Protein AF-A0A955M026-F1 (afdb_monomer)

Mean predicted aligned error: 18.85 Å

Solvent-accessible surface area (backbone atoms only — not comparable to full-atom values): 14406 Å² total; per-residue (Å²): 119,70,70,66,58,50,53,54,52,52,52,54,50,50,52,52,50,54,55,51,55,53,52,50,53,56,50,52,54,33,47,55,56,17,52,52,29,33,53,54,14,50,54,28,42,77,72,66,38,54,72,59,13,51,50,29,20,24,51,15,31,71,56,29,74,80,41,64,67,37,48,52,57,29,48,74,72,70,35,79,79,30,86,48,80,50,71,102,44,76,70,41,30,51,52,44,49,52,50,53,53,50,52,53,48,56,51,49,57,51,51,53,51,51,50,52,54,50,51,54,51,50,53,50,51,51,52,53,50,54,52,50,53,54,50,48,55,53,48,51,54,52,51,52,56,50,50,57,49,49,54,52,49,52,53,51,50,49,53,52,51,50,53,49,51,52,50,50,51,51,52,52,50,50,52,56,52,49,56,53,52,54,50,52,50,50,54,51,51,53,51,50,50,52,50,50,54,52,50,50,51,52,50,50,54,50,50,54,50,50,54,52,50,52,55,50,52,50,52,53,52,53,52,51,50,54,54,51,53,50,52,51,49,54,50,52,54,49,52,54,50,49,51,53,50,53,54,52,52,52,53,52,50,55,52,50,52,50,53,51,54,53,50,54,52,53,53,57,58,61,65,72,76,116

Radius of gyration: 91.6 Å; Cα contacts (8 Å, |Δi|>4): 88; chains: 1; bounding box: 168×51×265 Å

pLDDT: mean 78.26, std 10.99, range [49.75, 96.69]

Sequence (274 aa):
MAKRNYLYFIFLLLTVLVFSTMRTAQAEMKTSGADFLVEVGIDHYNKGEVEQAIHEFSKALMLNPDHPVALEYLDRFGIRGGIYHGSATQNSQMADLARYVQKYRNQLDYLEYQNMEMEQRMNGLKTDNDTLVKQRQANDLVMERMQNKLDYFEAKLNRERSRRADMIAQVQDMYKGGGSLLRKQHDLEEERHRRLVELDFKRKRLLDRSLQQEKELFKIATTNNVLREENFKLKNDRDIMLNKVEDYLYVQRNELDKLRDEALSKEMELAKAK

Structure (mmCIF, N/CA/C/O backbone):
data_AF-A0A955M026-F1
#
_entry.id   AF-A0A955M026-F1
#
loop_
_atom_site.group_PDB
_atom_site.id
_atom_site.type_symbol
_atom_site.label_atom_id
_atom_site.label_alt_id
_atom_site.label_comp_id
_atom_site.label_asym_id
_atom_site.label_entity_id
_atom_site.label_seq_id
_atom_site.pdbx_PDB_ins_code
_atom_site.Cartn_x
_atom_site.Cartn_y
_atom_site.Cartn_z
_atom_site.occupancy
_atom_site.B_iso_or_equiv
_atom_site.auth_seq_id
_atom_site.auth_comp_id
_atom_site.auth_asym_id
_atom_site.auth_atom_id
_atom_site.pdbx_PDB_model_num
ATOM 1 N N . MET A 1 1 ? 62.684 -9.925 -103.784 1.00 57.00 1 MET A N 1
ATOM 2 C CA . MET A 1 1 ? 62.820 -8.988 -102.641 1.00 57.00 1 MET A CA 1
ATOM 3 C C . MET A 1 1 ? 61.490 -8.429 -102.116 1.00 57.00 1 MET A C 1
ATOM 5 O O . MET A 1 1 ? 61.436 -8.100 -100.941 1.00 57.00 1 MET A O 1
ATOM 9 N N . ALA A 1 2 ? 60.401 -8.393 -102.898 1.00 59.00 2 ALA A N 1
ATOM 10 C CA . ALA A 1 2 ? 59.115 -7.819 -102.463 1.00 59.00 2 ALA A CA 1
ATOM 11 C C . ALA A 1 2 ? 58.454 -8.504 -101.240 1.00 59.00 2 ALA A C 1
ATOM 13 O O . ALA A 1 2 ? 57.881 -7.825 -100.394 1.00 59.00 2 ALA A O 1
ATOM 14 N N . LYS A 1 3 ? 58.584 -9.832 -101.086 1.00 59.47 3 LYS A N 1
ATOM 15 C CA . LYS A 1 3 ? 57.935 -10.582 -99.988 1.00 59.47 3 LYS A CA 1
ATOM 16 C C . LYS A 1 3 ? 58.461 -10.240 -98.585 1.00 59.47 3 LYS A C 1
ATOM 18 O O . LYS A 1 3 ? 57.699 -10.302 -97.629 1.00 59.47 3 LYS A O 1
ATOM 23 N N . ARG A 1 4 ? 59.739 -9.854 -98.449 1.00 64.69 4 ARG A N 1
ATOM 24 C CA . ARG A 1 4 ? 60.341 -9.532 -97.139 1.00 64.69 4 ARG A CA 1
ATOM 25 C C . ARG A 1 4 ? 59.896 -8.158 -96.631 1.00 64.69 4 ARG A C 1
ATOM 27 O O . ARG A 1 4 ? 59.644 -8.008 -95.445 1.00 64.69 4 ARG A O 1
ATOM 34 N N . ASN A 1 5 ? 59.707 -7.199 -97.535 1.00 67.56 5 ASN A N 1
ATOM 35 C CA . ASN A 1 5 ? 59.190 -5.871 -97.193 1.00 67.56 5 ASN A CA 1
ATOM 36 C C . ASN A 1 5 ? 57.691 -5.917 -96.852 1.00 67.56 5 ASN A C 1
ATOM 38 O O . ASN A 1 5 ? 57.239 -5.164 -95.997 1.00 67.56 5 ASN A O 1
ATOM 42 N N . TYR A 1 6 ? 56.941 -6.851 -97.449 1.00 76.69 6 TYR A N 1
ATOM 43 C CA . TYR A 1 6 ? 55.529 -7.074 -97.128 1.00 76.69 6 TYR A CA 1
ATOM 44 C C . TYR A 1 6 ? 55.329 -7.600 -95.695 1.00 76.69 6 TYR A C 1
ATOM 46 O O . TYR A 1 6 ? 54.396 -7.189 -95.013 1.00 76.69 6 TYR A O 1
ATOM 54 N N . LEU A 1 7 ? 56.247 -8.441 -95.199 1.00 77.19 7 LEU A N 1
ATOM 55 C CA . LEU A 1 7 ? 56.179 -8.989 -93.840 1.00 77.19 7 LEU A CA 1
ATOM 56 C C . LEU A 1 7 ? 56.350 -7.905 -92.759 1.00 77.19 7 LEU A C 1
ATOM 58 O O . LEU A 1 7 ? 55.598 -7.880 -91.789 1.00 77.19 7 LEU A O 1
ATOM 62 N N . TYR A 1 8 ? 57.293 -6.973 -92.948 1.00 80.50 8 TYR A N 1
ATOM 63 C CA . TYR A 1 8 ? 57.473 -5.835 -92.036 1.00 80.50 8 TYR A CA 1
ATOM 64 C C . TYR A 1 8 ? 56.290 -4.864 -92.079 1.00 80.50 8 TYR A C 1
ATOM 66 O O . TYR A 1 8 ? 55.909 -4.318 -91.047 1.00 80.50 8 TYR A O 1
ATOM 74 N N . PHE A 1 9 ? 55.677 -4.687 -93.252 1.00 82.06 9 PHE A N 1
ATOM 75 C CA . PHE A 1 9 ? 54.497 -3.839 -93.406 1.00 82.06 9 PHE A CA 1
ATOM 76 C C . PHE A 1 9 ? 53.270 -4.429 -92.693 1.00 82.06 9 PHE A C 1
ATOM 78 O O . PHE A 1 9 ? 52.554 -3.703 -92.008 1.00 82.06 9 PHE A O 1
ATOM 85 N N . ILE A 1 10 ? 53.069 -5.751 -92.774 1.00 82.31 10 ILE A N 1
ATOM 86 C CA . ILE A 1 10 ? 52.019 -6.458 -92.022 1.00 82.31 10 ILE A CA 1
ATOM 87 C C . ILE A 1 10 ? 52.262 -6.358 -90.512 1.00 82.31 10 ILE A C 1
ATOM 89 O O . ILE A 1 10 ? 51.326 -6.105 -89.759 1.00 82.31 10 ILE A O 1
ATOM 93 N N . PHE A 1 11 ? 53.507 -6.532 -90.059 1.00 84.00 11 PHE A N 1
ATOM 94 C CA . PHE A 1 11 ? 53.835 -6.443 -88.636 1.00 84.00 11 PHE A CA 1
ATOM 95 C C . PHE A 1 11 ? 53.592 -5.032 -88.079 1.00 84.00 11 PHE A C 1
ATOM 97 O O . PHE A 1 11 ? 53.013 -4.889 -87.007 1.00 84.00 11 PHE A O 1
ATOM 104 N N . LEU A 1 12 ? 53.961 -3.992 -88.831 1.00 83.44 12 LEU A N 1
ATOM 105 C CA . LEU A 1 12 ? 53.704 -2.599 -88.460 1.00 83.44 12 LEU A CA 1
ATOM 106 C C . LEU A 1 12 ? 52.202 -2.259 -88.476 1.00 83.44 12 LEU A C 1
ATOM 108 O O . LEU A 1 12 ? 51.727 -1.538 -87.604 1.00 83.44 12 LEU A O 1
ATOM 112 N N . LEU A 1 13 ? 51.432 -2.822 -89.412 1.00 82.56 13 LEU A N 1
ATOM 113 C CA . LEU A 1 13 ? 49.970 -2.710 -89.406 1.00 82.56 13 LEU A CA 1
ATOM 114 C C . LEU A 1 13 ? 49.344 -3.392 -88.183 1.00 82.56 13 LEU A C 1
ATOM 116 O O . LEU A 1 13 ? 48.445 -2.824 -87.571 1.00 82.56 13 LEU A O 1
ATOM 120 N N . LEU A 1 14 ? 49.836 -4.571 -87.795 1.00 82.81 14 LEU A N 1
ATOM 121 C CA . LEU A 1 14 ? 49.355 -5.294 -86.615 1.00 82.81 14 LEU A CA 1
ATOM 122 C C . LEU A 1 14 ? 49.667 -4.556 -85.312 1.00 82.81 14 LEU A C 1
ATOM 124 O O . LEU A 1 14 ? 48.803 -4.482 -84.444 1.00 82.81 14 LEU A O 1
ATOM 128 N N . THR A 1 15 ? 50.857 -3.970 -85.162 1.00 83.44 15 THR A N 1
ATOM 129 C CA . THR A 1 15 ? 51.192 -3.218 -83.942 1.00 83.44 15 THR A CA 1
ATOM 130 C C . THR A 1 15 ? 50.384 -1.931 -83.823 1.00 83.44 15 THR A C 1
ATOM 132 O O . THR A 1 15 ? 49.940 -1.604 -82.724 1.00 83.44 15 THR A O 1
ATOM 135 N N . VAL A 1 16 ? 50.121 -1.238 -84.937 1.00 82.88 16 VAL A N 1
ATOM 136 C CA . VAL A 1 16 ? 49.232 -0.064 -84.970 1.00 82.88 16 VAL A CA 1
ATOM 137 C C . VAL A 1 16 ? 47.787 -0.455 -84.651 1.00 82.88 16 VAL A C 1
ATOM 139 O O . VAL A 1 16 ? 47.128 0.256 -83.894 1.00 82.88 16 VAL A O 1
ATOM 142 N N . LEU A 1 17 ? 47.312 -1.595 -85.165 1.00 79.44 17 LEU A N 1
ATOM 143 C CA . LEU A 1 17 ? 45.973 -2.115 -84.879 1.00 79.44 17 LEU A CA 1
ATOM 144 C C . LEU A 1 17 ? 45.815 -2.495 -83.398 1.00 79.44 17 LEU A C 1
ATOM 146 O O . LEU A 1 17 ? 44.823 -2.148 -82.771 1.00 79.44 17 LEU A O 1
ATOM 150 N N . VAL A 1 18 ? 46.816 -3.151 -82.807 1.00 78.00 18 VAL A N 1
ATOM 151 C CA . VAL A 1 18 ? 46.792 -3.505 -81.379 1.00 78.00 18 VAL A CA 1
ATOM 152 C C . VAL A 1 18 ? 46.831 -2.244 -80.506 1.00 78.00 18 VAL A C 1
ATOM 154 O O . VAL A 1 18 ? 46.053 -2.130 -79.558 1.00 78.00 18 VAL A O 1
ATOM 157 N N . PHE A 1 19 ? 47.662 -1.252 -80.851 1.00 70.62 19 PHE A N 1
ATOM 158 C CA . PHE A 1 19 ? 47.714 0.026 -80.129 1.00 70.62 19 PHE A CA 1
ATOM 159 C C . PHE A 1 19 ? 46.417 0.836 -80.244 1.00 70.62 19 PHE A C 1
ATOM 161 O O . PHE A 1 19 ? 46.045 1.514 -79.284 1.00 70.62 19 PHE A O 1
ATOM 168 N N . SER A 1 20 ? 45.719 0.781 -81.383 1.00 67.25 20 SER A N 1
ATOM 169 C CA . SER A 1 20 ? 44.433 1.466 -81.540 1.00 67.25 20 SER A CA 1
ATOM 170 C C . SER A 1 20 ? 43.335 0.784 -80.726 1.00 67.25 20 SER A C 1
ATOM 172 O O . SER A 1 20 ? 42.633 1.476 -79.992 1.00 67.25 20 SER A O 1
ATOM 174 N N . THR A 1 21 ? 43.259 -0.552 -80.741 1.00 68.75 21 THR A N 1
ATOM 175 C CA . THR A 1 21 ? 42.284 -1.303 -79.929 1.00 68.75 21 THR A CA 1
ATOM 176 C C . THR A 1 21 ? 42.527 -1.169 -78.424 1.00 68.75 21 THR A C 1
ATOM 178 O O . THR A 1 21 ? 41.593 -1.178 -77.628 1.00 68.75 21 THR A O 1
ATOM 181 N N . MET A 1 22 ? 43.784 -1.000 -78.008 1.00 63.25 22 MET A N 1
ATOM 182 C CA . MET A 1 22 ? 44.126 -0.819 -76.597 1.00 63.25 22 MET A CA 1
ATOM 183 C C . MET A 1 22 ? 43.774 0.594 -76.102 1.00 63.25 22 MET A C 1
ATOM 185 O O . MET A 1 22 ? 43.346 0.761 -74.961 1.00 63.25 22 MET A O 1
ATOM 189 N N . ARG A 1 23 ? 43.878 1.609 -76.975 1.00 62.47 23 ARG A N 1
ATOM 190 C CA . ARG A 1 23 ? 43.408 2.974 -76.685 1.00 62.47 23 ARG A CA 1
ATOM 191 C C . ARG A 1 23 ? 41.887 3.053 -76.564 1.00 62.47 23 ARG A C 1
ATOM 193 O O . ARG A 1 23 ? 41.407 3.757 -75.680 1.00 62.47 23 ARG A O 1
ATOM 200 N N . THR A 1 24 ? 41.138 2.341 -77.408 1.00 61.88 24 THR A N 1
ATOM 201 C CA . THR A 1 24 ? 39.667 2.327 -77.334 1.00 61.88 24 THR A CA 1
ATOM 202 C C . THR A 1 24 ? 39.175 1.614 -76.078 1.00 61.88 24 THR A C 1
ATOM 204 O O . THR A 1 24 ? 38.341 2.166 -75.371 1.00 61.88 24 THR A O 1
ATOM 207 N N . ALA A 1 25 ? 39.769 0.474 -75.713 1.00 61.34 25 ALA A N 1
ATOM 208 C CA . ALA A 1 25 ? 39.412 -0.243 -74.485 1.00 61.34 25 ALA A CA 1
ATOM 209 C C . ALA A 1 25 ? 39.655 0.592 -73.210 1.00 61.34 25 ALA A C 1
ATOM 211 O O . ALA A 1 25 ? 38.867 0.557 -72.266 1.00 61.34 25 ALA A O 1
ATOM 212 N N . GLN A 1 26 ? 40.733 1.385 -73.177 1.00 57.47 26 GLN A N 1
ATOM 213 C CA . GLN A 1 26 ? 41.026 2.262 -72.042 1.00 57.47 26 GLN A CA 1
ATOM 214 C C . GLN A 1 26 ? 40.071 3.465 -71.954 1.00 57.47 26 GLN A C 1
ATOM 216 O O . GLN A 1 26 ? 39.776 3.929 -70.851 1.00 57.47 26 GLN A O 1
ATOM 221 N N . ALA A 1 27 ? 39.587 3.966 -73.095 1.00 60.19 27 ALA A N 1
ATOM 222 C CA . ALA A 1 27 ? 38.553 4.995 -73.137 1.00 60.19 27 ALA A CA 1
ATOM 223 C C . ALA A 1 27 ? 37.202 4.439 -72.655 1.00 60.19 27 ALA A C 1
ATOM 225 O O . ALA A 1 27 ? 36.598 5.025 -71.763 1.00 60.19 27 ALA A O 1
ATOM 226 N N . GLU A 1 28 ? 36.793 3.265 -73.145 1.00 60.75 28 GLU A N 1
ATOM 227 C CA . GLU A 1 28 ? 35.543 2.598 -72.750 1.00 60.75 28 GLU A CA 1
ATOM 228 C C . GLU A 1 28 ? 35.493 2.267 -71.249 1.00 60.75 28 GLU A C 1
ATOM 230 O O . GLU A 1 28 ? 34.472 2.489 -70.598 1.00 60.75 28 GLU A O 1
ATOM 235 N N . MET A 1 29 ? 36.605 1.815 -70.656 1.00 57.84 29 MET A N 1
ATOM 236 C CA . MET A 1 29 ? 36.671 1.528 -69.217 1.00 57.84 29 MET A CA 1
ATOM 237 C C . MET A 1 29 ? 36.528 2.792 -68.350 1.00 57.84 29 MET A C 1
ATOM 239 O O . MET A 1 29 ? 35.881 2.751 -67.303 1.00 57.84 29 MET A O 1
ATOM 243 N N . LYS A 1 30 ? 37.110 3.926 -68.773 1.00 60.28 30 LYS A N 1
ATOM 244 C CA . LYS A 1 30 ? 36.938 5.215 -68.077 1.00 60.28 30 LYS A CA 1
ATOM 245 C C . LYS A 1 30 ? 35.501 5.727 -68.170 1.00 60.28 30 LYS A C 1
ATOM 247 O O . LYS A 1 30 ? 34.996 6.253 -67.182 1.00 60.28 30 LYS A O 1
ATOM 252 N N . THR A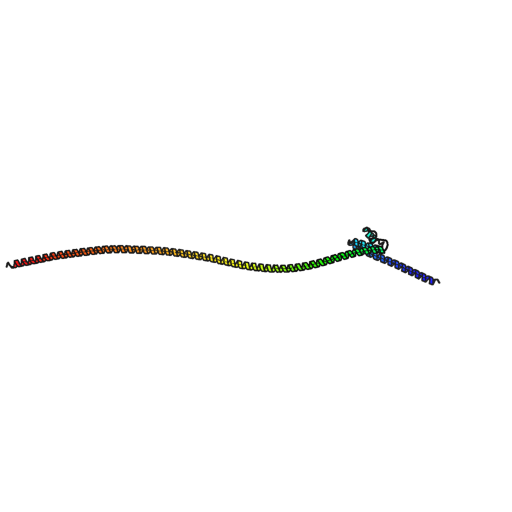 1 31 ? 34.851 5.544 -69.318 1.00 64.56 31 THR A N 1
ATOM 253 C CA . THR A 1 31 ? 33.445 5.914 -69.524 1.00 64.56 31 THR A CA 1
ATOM 254 C C . THR A 1 31 ? 32.520 5.078 -68.637 1.00 64.56 31 THR A C 1
ATOM 256 O O . THR A 1 31 ? 31.749 5.652 -67.878 1.00 64.56 31 THR A O 1
ATOM 259 N N . SER A 1 32 ? 32.703 3.753 -68.594 1.00 78.50 32 SER A N 1
ATOM 260 C CA . SER A 1 32 ? 31.874 2.856 -67.772 1.00 78.50 32 SER A CA 1
ATOM 261 C C . SER A 1 32 ? 31.978 3.127 -66.262 1.00 78.50 32 SER A C 1
ATOM 263 O O . SER A 1 32 ? 30.982 3.030 -65.546 1.00 78.50 32 SER A O 1
ATOM 265 N N . GLY A 1 33 ? 33.162 3.497 -65.762 1.00 83.62 33 GLY A N 1
ATOM 266 C CA . GLY A 1 33 ? 33.325 3.882 -64.357 1.00 83.62 33 GLY A CA 1
ATOM 267 C C . GLY A 1 33 ? 32.661 5.221 -64.013 1.00 83.62 33 GLY A C 1
ATOM 268 O O . GLY A 1 33 ? 32.155 5.387 -62.905 1.00 83.62 33 GLY A O 1
ATOM 269 N N . ALA A 1 34 ? 32.650 6.169 -64.954 1.00 87.31 34 ALA A N 1
ATOM 270 C CA . ALA A 1 34 ? 31.976 7.451 -64.777 1.00 87.31 34 ALA A CA 1
ATOM 271 C C . ALA A 1 34 ? 30.446 7.292 -64.788 1.00 87.31 34 ALA A C 1
ATOM 273 O O . ALA A 1 34 ? 29.789 7.861 -63.918 1.00 87.31 34 ALA A O 1
ATOM 274 N N . ASP A 1 35 ? 29.907 6.465 -65.691 1.00 91.19 35 ASP A N 1
ATOM 275 C CA . ASP A 1 35 ? 28.472 6.157 -65.768 1.00 91.19 35 ASP A CA 1
ATOM 276 C C . ASP A 1 35 ? 27.960 5.568 -64.440 1.00 91.19 35 ASP A C 1
ATOM 278 O O . ASP A 1 35 ? 26.961 6.030 -63.890 1.00 91.19 35 ASP A O 1
ATOM 282 N N . PHE A 1 36 ? 28.700 4.617 -63.858 1.00 92.38 36 PHE A N 1
ATOM 283 C CA . PHE A 1 36 ? 28.360 4.030 -62.558 1.00 92.38 36 PHE A CA 1
ATOM 284 C C . PHE A 1 36 ? 28.304 5.076 -61.431 1.00 92.38 36 PHE A C 1
ATOM 286 O O . PHE A 1 36 ? 27.371 5.088 -60.631 1.00 92.38 36 PHE A O 1
ATOM 293 N N . LEU A 1 37 ? 29.281 5.986 -61.360 1.00 93.19 37 LEU A N 1
ATOM 294 C CA . LEU A 1 37 ? 29.291 7.049 -60.347 1.00 93.19 37 LEU A CA 1
ATOM 295 C C . LEU A 1 37 ? 28.125 8.029 -60.525 1.00 93.19 37 LEU A C 1
ATOM 297 O O . LEU A 1 37 ? 27.584 8.529 -59.540 1.00 93.19 37 LEU A O 1
ATOM 301 N N . VAL A 1 38 ? 27.705 8.278 -61.767 1.00 94.69 38 VAL A N 1
ATOM 302 C CA . VAL A 1 38 ? 26.503 9.067 -62.055 1.00 94.69 38 VAL A CA 1
ATOM 303 C C . VAL A 1 38 ? 25.248 8.363 -61.556 1.00 94.69 38 VAL A C 1
ATOM 305 O O . VAL A 1 38 ? 24.411 9.013 -60.933 1.00 94.69 38 VAL A O 1
ATOM 308 N N . GLU A 1 39 ? 25.114 7.055 -61.771 1.00 95.44 39 GLU A N 1
ATOM 309 C CA . GLU A 1 39 ? 23.971 6.289 -61.258 1.00 95.44 39 GLU A CA 1
ATOM 310 C C . GLU A 1 39 ? 23.877 6.362 -59.727 1.00 95.44 39 GLU A C 1
ATOM 312 O O . GLU A 1 39 ? 22.803 6.630 -59.185 1.00 95.44 39 GLU A O 1
ATOM 317 N N . VAL A 1 40 ? 25.006 6.216 -59.027 1.00 94.50 40 VAL A N 1
ATOM 318 C CA . VAL A 1 40 ? 25.063 6.358 -57.562 1.00 94.50 40 VAL A CA 1
ATOM 319 C C . VAL A 1 40 ? 24.719 7.790 -57.127 1.00 94.50 40 VAL A C 1
ATOM 321 O O . VAL A 1 40 ? 23.961 7.986 -56.176 1.00 94.50 40 VAL A O 1
ATOM 324 N N . GLY A 1 41 ? 25.216 8.806 -57.838 1.00 95.88 41 GLY A N 1
ATOM 325 C CA . GLY A 1 41 ? 24.870 10.205 -57.575 1.00 95.88 41 GLY A CA 1
ATOM 326 C C . GLY A 1 41 ? 23.374 10.494 -57.740 1.00 95.88 41 GLY A C 1
ATOM 327 O O . GLY A 1 41 ? 22.789 11.207 -56.922 1.00 95.88 41 GLY A O 1
ATOM 328 N N . ILE A 1 42 ? 22.731 9.900 -58.751 1.00 96.69 42 ILE A N 1
ATOM 329 C CA . ILE A 1 42 ? 21.280 9.996 -58.970 1.00 96.69 42 ILE A CA 1
ATOM 330 C C . ILE A 1 42 ? 20.511 9.335 -57.820 1.00 96.69 42 ILE A C 1
ATOM 332 O O . ILE A 1 42 ? 19.529 9.901 -57.343 1.00 96.69 42 ILE A O 1
ATOM 336 N N . ASP A 1 43 ? 20.950 8.169 -57.344 1.00 96.56 43 ASP A N 1
ATOM 337 C CA . ASP A 1 43 ? 20.321 7.488 -56.206 1.00 96.56 43 ASP A CA 1
ATOM 338 C C . ASP A 1 43 ? 20.379 8.337 -54.923 1.00 96.56 43 ASP A C 1
ATOM 340 O O . ASP A 1 43 ? 19.348 8.560 -54.282 1.00 96.56 43 ASP A O 1
ATOM 344 N N . HIS A 1 44 ? 21.545 8.906 -54.595 1.00 94.12 44 HIS A N 1
ATOM 345 C CA . HIS A 1 44 ? 21.680 9.849 -53.479 1.00 94.12 44 HIS A CA 1
ATOM 346 C C . HIS A 1 44 ? 20.789 11.088 -53.654 1.00 94.12 44 HIS A C 1
ATOM 348 O O . HIS A 1 44 ? 20.100 11.496 -52.717 1.00 94.12 44 HIS A O 1
ATOM 354 N N . TYR A 1 45 ? 20.729 11.660 -54.861 1.00 94.81 45 TYR A N 1
ATOM 355 C CA . TYR A 1 45 ? 19.861 12.805 -55.148 1.00 94.81 45 TYR A CA 1
ATOM 356 C C . TYR A 1 45 ? 18.382 12.477 -54.910 1.00 94.81 45 TYR A C 1
ATOM 358 O O . TYR A 1 45 ? 17.676 13.245 -54.254 1.00 94.81 45 TYR A O 1
ATOM 366 N N . ASN A 1 46 ? 17.927 11.312 -55.373 1.00 95.00 46 ASN A N 1
ATOM 367 C CA . ASN A 1 46 ? 16.548 10.855 -55.195 1.00 95.00 46 ASN A CA 1
ATOM 368 C C . ASN A 1 46 ? 16.188 10.623 -53.718 1.00 95.00 46 ASN A C 1
ATOM 370 O O . ASN A 1 46 ? 15.027 10.770 -53.338 1.00 95.00 46 ASN A O 1
ATOM 374 N N . LYS A 1 47 ? 17.177 10.302 -52.877 1.00 93.38 47 LYS A N 1
ATOM 375 C CA . LYS A 1 47 ? 17.034 10.182 -51.416 1.00 93.38 47 LYS A CA 1
ATOM 376 C C . LYS A 1 47 ? 17.096 11.527 -50.681 1.00 93.38 47 LYS A C 1
ATOM 378 O O . LYS A 1 47 ? 16.891 11.567 -49.471 1.00 93.38 47 LYS A O 1
ATOM 383 N N . GLY A 1 48 ? 17.347 12.630 -51.392 1.00 91.00 48 GLY A N 1
ATOM 384 C CA . GLY A 1 48 ? 17.524 13.965 -50.814 1.00 91.00 48 GLY A CA 1
ATOM 385 C C . GLY A 1 48 ? 18.923 14.215 -50.234 1.00 91.00 48 GLY A C 1
ATOM 386 O O . GLY A 1 48 ? 19.155 15.246 -49.605 1.00 91.00 48 GLY A O 1
ATOM 387 N N . GLU A 1 49 ? 19.870 13.306 -50.463 1.00 93.50 49 GLU A N 1
ATOM 388 C CA . GLU A 1 49 ? 21.253 13.356 -49.979 1.00 93.50 49 GLU A CA 1
ATOM 389 C C . GLU A 1 49 ? 22.118 14.187 -50.944 1.00 93.50 49 GLU A C 1
ATOM 391 O O . GLU A 1 49 ? 22.991 13.691 -51.657 1.00 93.50 49 GLU A O 1
ATOM 396 N N . VAL A 1 50 ? 21.813 15.487 -51.021 1.00 90.19 50 VAL A N 1
ATOM 397 C CA . VAL A 1 50 ? 22.350 16.396 -52.049 1.00 90.19 50 VAL A CA 1
ATOM 398 C C . VAL A 1 50 ? 23.879 16.530 -51.992 1.00 90.19 50 VAL A C 1
ATOM 400 O O . VAL A 1 50 ? 24.521 16.579 -53.038 1.00 90.19 50 VAL A O 1
ATOM 403 N N . GLU A 1 51 ? 24.489 16.556 -50.802 1.00 88.56 51 GLU A N 1
ATOM 404 C CA . GLU A 1 51 ? 25.953 16.676 -50.654 1.00 88.56 51 GLU A CA 1
ATOM 405 C C . GLU A 1 51 ? 26.677 15.432 -51.200 1.00 88.56 51 GLU A C 1
ATOM 407 O O . GLU A 1 51 ? 27.681 15.547 -51.905 1.00 88.56 51 GLU A O 1
ATOM 412 N N . GLN A 1 52 ? 26.123 14.246 -50.942 1.00 87.94 52 GLN A N 1
ATOM 413 C CA . GLN A 1 52 ? 26.618 12.963 -51.436 1.00 87.94 52 GLN A CA 1
ATOM 414 C C . GLN A 1 52 ? 26.445 12.857 -52.954 1.00 87.94 52 GLN A C 1
ATOM 416 O O . GLN A 1 52 ? 27.377 12.464 -53.653 1.00 87.94 52 GLN A O 1
ATOM 421 N N . ALA A 1 53 ? 25.298 13.292 -53.482 1.00 93.06 53 ALA A N 1
ATOM 422 C CA . ALA A 1 53 ? 25.053 13.332 -54.922 1.00 93.06 53 ALA A CA 1
ATOM 423 C C . ALA A 1 53 ? 26.092 14.201 -55.653 1.00 93.06 53 ALA A C 1
ATOM 425 O O . ALA A 1 53 ? 26.717 13.755 -56.616 1.00 93.06 53 ALA A O 1
ATOM 426 N N . ILE A 1 54 ? 26.343 15.417 -55.153 1.00 93.06 54 ILE A N 1
ATOM 427 C CA . ILE A 1 54 ? 27.366 16.332 -55.686 1.00 93.06 54 ILE A CA 1
ATOM 428 C C . ILE A 1 54 ? 28.754 15.678 -55.680 1.00 93.06 54 ILE A C 1
ATOM 430 O O . ILE A 1 54 ? 29.523 15.842 -56.631 1.00 93.06 54 ILE A O 1
ATOM 434 N N . HIS A 1 55 ? 29.083 14.943 -54.621 1.00 89.31 55 HIS A N 1
ATOM 435 C CA . HIS A 1 55 ? 30.363 14.263 -54.474 1.00 89.31 55 HIS A CA 1
ATOM 436 C C . HIS A 1 55 ? 30.549 13.166 -55.536 1.00 89.31 55 HIS A C 1
ATOM 438 O O . HIS A 1 55 ? 31.574 13.147 -56.222 1.00 89.31 55 HIS A O 1
ATOM 444 N N . GLU A 1 56 ? 29.548 12.308 -55.743 1.00 92.50 56 GLU A N 1
ATOM 445 C CA . GLU A 1 56 ? 29.623 11.236 -56.746 1.00 92.50 56 GLU A CA 1
ATOM 446 C C . GLU A 1 56 ? 29.629 11.775 -58.184 1.00 92.50 56 GLU A C 1
ATOM 448 O O . GLU A 1 56 ? 30.460 11.347 -58.990 1.00 92.50 56 GLU A O 1
ATOM 453 N N . PHE A 1 57 ? 28.830 12.804 -58.494 1.00 92.69 57 PHE A N 1
ATOM 454 C CA . PHE A 1 57 ? 28.916 13.480 -59.795 1.00 92.69 57 PHE A CA 1
ATOM 455 C C . PHE A 1 57 ? 30.287 14.130 -60.019 1.00 92.69 57 PHE A C 1
ATOM 457 O O . PHE A 1 57 ? 30.842 14.052 -61.114 1.00 92.69 57 PHE A O 1
ATOM 464 N N . SER A 1 58 ? 30.882 14.721 -58.979 1.00 90.44 58 SER A N 1
ATOM 465 C CA . SER A 1 58 ? 32.214 15.330 -59.079 1.00 90.44 58 SER A CA 1
ATOM 466 C C . SER A 1 58 ? 33.308 14.286 -59.324 1.00 90.44 58 SER A C 1
ATOM 468 O O . SER A 1 58 ? 34.243 14.552 -60.077 1.00 90.44 58 SER A O 1
ATOM 470 N N . LYS A 1 59 ? 33.195 13.080 -58.748 1.00 87.38 59 LYS A N 1
ATOM 471 C CA . LYS A 1 59 ? 34.101 11.960 -59.062 1.00 87.38 59 LYS A CA 1
ATOM 472 C C . LYS A 1 59 ? 33.900 11.440 -60.485 1.00 87.38 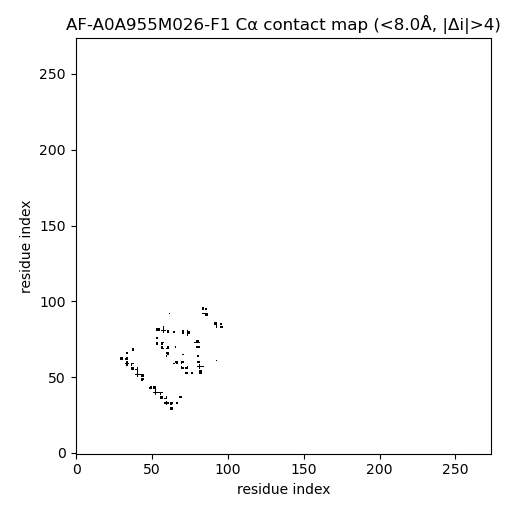59 LYS A C 1
ATOM 474 O O . LYS A 1 59 ? 34.885 11.094 -61.134 1.00 87.38 59 LYS A O 1
ATOM 479 N N . ALA A 1 60 ? 32.663 11.404 -60.985 1.00 89.62 60 ALA A N 1
ATOM 480 C CA . ALA A 1 60 ? 32.391 11.009 -62.367 1.00 89.62 60 ALA A CA 1
ATOM 481 C C . ALA A 1 60 ? 33.140 11.917 -63.358 1.00 89.62 60 ALA A C 1
ATOM 483 O O . ALA A 1 60 ? 33.777 11.416 -64.286 1.00 89.62 60 ALA A O 1
ATOM 484 N N . LEU A 1 61 ? 33.183 13.230 -63.087 1.00 87.75 61 LEU A N 1
ATOM 485 C CA . LEU A 1 61 ? 33.967 14.196 -63.868 1.00 87.75 61 LEU A CA 1
ATOM 486 C C . LEU A 1 61 ? 35.488 14.030 -63.734 1.00 87.75 61 LEU A C 1
ATOM 488 O O . LEU A 1 61 ? 36.230 14.416 -64.633 1.00 87.75 61 LEU A O 1
ATOM 492 N N . MET A 1 62 ? 35.986 13.415 -62.657 1.00 83.19 62 MET A N 1
ATOM 493 C CA . MET A 1 62 ? 37.409 13.056 -62.562 1.00 83.19 62 MET A CA 1
ATOM 494 C C . MET A 1 62 ? 37.780 11.893 -63.495 1.00 83.19 62 MET A C 1
ATOM 496 O O . MET A 1 62 ? 38.919 11.819 -63.960 1.00 83.19 62 MET A O 1
ATOM 500 N N . LEU A 1 63 ? 36.844 10.975 -63.770 1.00 82.19 63 LEU A N 1
ATOM 501 C CA . LEU A 1 63 ? 37.056 9.846 -64.686 1.00 82.19 63 LEU A CA 1
ATOM 502 C C . LEU A 1 63 ? 36.793 10.228 -66.146 1.00 82.19 63 LEU A C 1
ATOM 504 O O . LEU A 1 63 ? 37.572 9.852 -67.028 1.00 82.19 63 LEU A O 1
ATOM 508 N N . ASN A 1 64 ? 35.729 10.996 -66.381 1.00 84.06 64 ASN A N 1
ATOM 509 C CA . ASN A 1 64 ? 35.342 11.536 -67.677 1.00 84.06 64 ASN A CA 1
ATOM 510 C C . ASN A 1 64 ? 34.918 13.015 -67.528 1.00 84.06 64 ASN A C 1
ATOM 512 O O . ASN A 1 64 ? 33.761 13.283 -67.201 1.00 84.06 64 ASN A O 1
ATOM 516 N N . PRO A 1 65 ? 35.827 13.974 -67.781 1.00 84.81 65 PRO A N 1
ATOM 517 C CA . PRO A 1 65 ? 35.562 15.406 -67.600 1.00 84.81 65 PRO A CA 1
ATOM 518 C C . PRO A 1 65 ? 34.390 15.962 -68.414 1.00 84.81 65 PRO A C 1
ATOM 520 O O . PRO A 1 65 ? 33.759 16.923 -67.985 1.00 84.81 65 PRO A O 1
ATOM 523 N N . ASP A 1 66 ? 34.081 15.340 -69.553 1.00 85.25 66 ASP A N 1
ATOM 524 C CA . ASP A 1 66 ? 33.022 15.775 -70.467 1.00 85.25 66 ASP A CA 1
ATOM 525 C C . ASP A 1 66 ? 31.728 14.961 -70.283 1.00 85.25 66 ASP A C 1
ATOM 527 O O . ASP A 1 66 ? 30.872 14.931 -71.169 1.00 85.25 66 ASP A O 1
ATOM 531 N N . HIS A 1 67 ? 31.573 14.253 -69.155 1.00 89.94 67 HIS A N 1
ATOM 532 C CA . HIS A 1 67 ? 30.395 13.425 -68.918 1.00 89.94 67 HIS A CA 1
ATOM 533 C C . HIS A 1 67 ? 29.123 14.294 -68.835 1.00 89.94 67 HIS A C 1
ATOM 535 O O . HIS A 1 67 ? 28.944 15.036 -67.863 1.00 89.94 67 HIS A O 1
ATOM 541 N N . PRO A 1 68 ? 28.174 14.157 -69.781 1.00 90.00 68 PRO A N 1
ATOM 542 C CA . PRO A 1 68 ? 27.093 15.128 -69.954 1.00 90.00 68 PRO A CA 1
ATOM 543 C C . PRO A 1 68 ? 26.134 15.152 -68.762 1.00 90.00 68 PRO A C 1
ATOM 545 O O . PRO A 1 68 ? 25.787 16.219 -68.268 1.00 90.00 68 PRO A O 1
ATOM 548 N N . VAL A 1 69 ? 25.757 13.974 -68.255 1.00 92.44 69 VAL A N 1
ATOM 549 C CA . VAL A 1 69 ? 24.806 13.854 -67.140 1.00 92.44 69 VAL A CA 1
ATOM 550 C C . VAL A 1 69 ? 25.388 14.415 -65.837 1.00 92.44 69 VAL A C 1
ATOM 552 O O . VAL A 1 69 ? 24.728 15.192 -65.158 1.00 92.44 69 VAL A O 1
ATOM 555 N N . ALA A 1 70 ? 26.638 14.079 -65.498 1.00 91.38 70 ALA A N 1
ATOM 556 C CA . ALA A 1 70 ? 27.308 14.615 -64.314 1.00 91.38 70 ALA A CA 1
ATOM 557 C C . ALA A 1 70 ? 27.420 16.149 -64.352 1.00 91.38 70 ALA A C 1
ATOM 559 O O . ALA A 1 70 ? 27.114 16.803 -63.355 1.00 91.38 70 ALA A O 1
ATOM 560 N N . LEU A 1 71 ? 27.807 16.721 -65.502 1.00 90.56 71 LEU A N 1
ATOM 561 C CA . LEU A 1 71 ? 27.850 18.174 -65.702 1.00 90.56 71 LEU A CA 1
ATOM 562 C C . LEU A 1 71 ? 26.468 18.805 -65.525 1.00 90.56 71 LEU A C 1
ATOM 564 O O . LEU A 1 71 ? 26.343 19.790 -64.807 1.00 90.56 71 LEU A O 1
ATOM 568 N N . GLU A 1 72 ? 25.428 18.213 -66.117 1.00 93.50 72 GLU A N 1
ATOM 569 C CA . GLU A 1 72 ? 24.060 18.718 -66.007 1.00 93.50 72 GLU A CA 1
ATOM 570 C C . GLU A 1 72 ? 23.576 18.759 -64.550 1.00 93.50 72 GLU A C 1
ATOM 572 O O . GLU A 1 72 ? 23.046 19.778 -64.101 1.00 93.50 72 GLU A O 1
ATOM 577 N N . TYR A 1 73 ? 23.763 17.676 -63.789 1.00 93.62 73 TYR A N 1
ATOM 578 C CA . TYR A 1 73 ? 23.354 17.645 -62.383 1.00 93.62 73 TYR A CA 1
ATOM 579 C C . TYR A 1 73 ? 24.151 18.637 -61.532 1.00 93.62 73 TYR A C 1
ATOM 581 O O . TYR A 1 73 ? 23.564 19.347 -60.718 1.00 93.62 73 TYR A O 1
ATOM 589 N N . LEU A 1 74 ? 25.464 18.745 -61.738 1.00 91.00 74 LEU A N 1
ATOM 590 C CA . LEU A 1 74 ? 26.293 19.705 -61.010 1.00 91.00 74 LEU A CA 1
ATOM 591 C C . LEU A 1 74 ? 25.959 21.162 -61.360 1.00 91.00 74 LEU A C 1
ATOM 593 O O . LEU A 1 74 ? 25.896 22.000 -60.457 1.00 91.00 74 LEU A O 1
ATOM 597 N N . ASP A 1 75 ? 25.637 21.457 -62.620 1.00 91.00 75 ASP A N 1
ATOM 598 C CA . ASP A 1 75 ? 25.158 22.774 -63.047 1.00 91.00 75 ASP A CA 1
ATOM 599 C C . ASP A 1 75 ? 23.811 23.130 -62.404 1.00 91.00 75 ASP A C 1
ATOM 601 O O . ASP A 1 75 ? 23.621 24.271 -61.977 1.00 91.00 75 ASP A O 1
ATOM 605 N N . ARG A 1 76 ? 22.897 22.159 -62.245 1.00 90.88 76 ARG A N 1
ATOM 606 C CA . ARG A 1 76 ? 21.642 22.355 -61.489 1.00 90.88 76 ARG A CA 1
ATOM 607 C C . ARG A 1 76 ? 21.899 22.710 -60.023 1.00 90.88 76 ARG A C 1
ATOM 609 O O . ARG A 1 76 ? 21.118 23.459 -59.439 1.00 90.88 76 ARG A O 1
ATOM 616 N N . PHE A 1 77 ? 22.992 22.218 -59.441 1.00 89.31 77 PHE A N 1
ATOM 617 C CA . PHE A 1 77 ? 23.443 22.598 -58.097 1.00 89.31 77 PHE A CA 1
ATOM 618 C C . PHE A 1 77 ? 24.275 23.892 -58.069 1.00 89.31 77 PHE A C 1
ATOM 620 O O . PHE A 1 77 ? 24.675 24.335 -56.994 1.00 89.31 77 PHE A O 1
ATOM 627 N N . GLY A 1 78 ? 24.533 24.520 -59.223 1.00 88.44 78 GLY A N 1
ATOM 628 C CA . GLY A 1 78 ? 25.351 25.729 -59.339 1.00 88.44 78 GLY A CA 1
ATOM 629 C C . GLY A 1 78 ? 26.861 25.489 -59.207 1.00 88.44 78 GLY A C 1
ATOM 630 O O . GLY A 1 78 ? 27.606 26.439 -58.965 1.00 88.44 78 GLY A O 1
ATOM 631 N N . ILE A 1 79 ? 27.328 24.245 -59.355 1.00 86.00 79 ILE A N 1
ATOM 632 C CA . ILE A 1 79 ? 28.725 23.839 -59.159 1.00 86.00 79 ILE A CA 1
ATOM 633 C C . ILE A 1 79 ? 29.345 23.502 -60.516 1.00 86.00 79 ILE A C 1
ATOM 635 O O . ILE A 1 79 ? 29.228 22.387 -61.013 1.00 86.00 79 ILE A O 1
ATOM 639 N N . ARG A 1 80 ? 30.057 24.451 -61.125 1.00 80.62 80 ARG A N 1
ATOM 640 C CA . ARG A 1 80 ? 30.668 24.222 -62.443 1.00 80.62 80 ARG A CA 1
ATOM 641 C C . ARG A 1 80 ? 31.885 23.307 -62.350 1.00 80.62 80 ARG A C 1
ATOM 643 O O . ARG A 1 80 ? 32.895 23.675 -61.755 1.00 80.62 80 ARG A O 1
ATOM 650 N N . GLY A 1 81 ? 31.771 22.132 -62.969 1.00 73.69 81 GLY A N 1
ATOM 651 C CA . GLY A 1 81 ? 32.839 21.137 -63.076 1.00 73.69 81 GLY A CA 1
ATOM 652 C C . GLY A 1 81 ? 33.088 20.295 -61.806 1.00 73.69 81 GLY A C 1
ATOM 653 O O . GLY A 1 81 ? 33.896 19.370 -61.793 1.00 73.69 81 GLY A O 1
ATOM 654 N N . GLY A 1 82 ? 32.331 20.526 -60.736 1.00 81.75 82 GLY A N 1
ATOM 655 C CA . GLY A 1 82 ? 32.426 19.729 -59.511 1.00 81.75 82 GLY A CA 1
ATOM 656 C C . GLY A 1 82 ? 33.399 20.281 -58.466 1.00 81.75 82 GLY A C 1
ATOM 657 O O . GLY A 1 82 ? 34.061 21.302 -58.645 1.00 81.75 82 GLY A O 1
ATOM 658 N N . ILE A 1 83 ? 33.442 19.608 -57.317 1.00 80.81 83 ILE A N 1
ATOM 659 C CA . ILE A 1 83 ? 34.033 20.138 -56.073 1.00 80.81 83 ILE A CA 1
ATOM 660 C C . ILE A 1 83 ? 35.541 19.885 -55.909 1.00 80.81 83 ILE A C 1
ATOM 662 O O . ILE A 1 83 ? 36.139 20.377 -54.957 1.00 80.81 83 ILE A O 1
ATOM 666 N N . TYR A 1 84 ? 36.173 19.150 -56.830 1.00 74.94 84 TYR A N 1
ATOM 667 C CA . TYR A 1 84 ? 37.610 18.818 -56.786 1.00 74.94 84 TYR A CA 1
ATOM 668 C C . TYR A 1 84 ? 38.452 19.638 -57.777 1.00 74.94 84 TYR A C 1
ATOM 670 O O . TYR A 1 84 ? 39.504 19.203 -58.245 1.00 74.94 84 TYR A O 1
ATOM 678 N N . HIS A 1 85 ? 37.963 20.811 -58.179 1.00 61.88 85 HIS A N 1
ATOM 679 C CA . HIS A 1 85 ? 38.584 21.652 -59.198 1.00 61.88 85 HIS A CA 1
ATOM 680 C C . HIS A 1 85 ? 39.591 22.654 -58.622 1.00 61.88 85 HIS A C 1
ATOM 682 O O . HIS A 1 85 ? 39.371 23.863 -58.615 1.00 61.88 85 HIS A O 1
ATOM 688 N N . GLY A 1 86 ? 40.746 22.149 -58.187 1.00 56.69 86 GLY A N 1
ATOM 689 C CA . GLY A 1 86 ? 41.938 22.950 -57.919 1.00 56.69 86 GLY A CA 1
ATOM 690 C C . GLY A 1 86 ? 43.099 22.503 -58.805 1.00 56.69 86 GLY A C 1
ATOM 691 O O . GLY A 1 86 ? 43.678 21.460 -58.555 1.00 56.69 86 GLY A O 1
ATOM 692 N N . SER A 1 87 ? 43.480 23.298 -59.812 1.00 52.47 87 SER A N 1
ATOM 693 C CA . SER A 1 87 ? 44.567 23.051 -60.789 1.00 52.47 87 SER A CA 1
ATOM 694 C C . SER A 1 87 ? 44.382 21.835 -61.716 1.00 52.47 87 SER A C 1
ATOM 696 O O . SER A 1 87 ? 44.007 20.747 -61.304 1.00 52.47 87 SER A O 1
ATOM 698 N N . ALA A 1 88 ? 44.666 22.025 -63.005 1.00 54.88 88 ALA A N 1
ATOM 699 C CA . ALA A 1 88 ? 44.338 21.125 -64.119 1.00 54.88 88 ALA A CA 1
ATOM 700 C C . ALA A 1 88 ? 45.131 19.794 -64.174 1.00 54.88 88 ALA A C 1
ATOM 702 O O . ALA A 1 88 ? 45.319 19.229 -65.250 1.00 54.88 88 ALA A O 1
ATOM 703 N N . THR A 1 89 ? 45.632 19.291 -63.041 1.00 63.16 89 THR A N 1
ATOM 704 C CA . THR A 1 89 ? 46.415 18.050 -62.980 1.00 63.16 89 THR A CA 1
ATOM 705 C C . THR A 1 89 ? 45.713 16.997 -62.133 1.00 63.16 89 THR A C 1
ATOM 707 O O . THR A 1 89 ? 45.136 17.299 -61.093 1.00 63.16 89 THR A O 1
ATOM 710 N N . GLN A 1 90 ? 45.825 15.732 -62.534 1.00 61.78 90 GLN A N 1
ATOM 711 C CA . GLN A 1 90 ? 45.285 14.593 -61.785 1.00 61.78 90 GLN A CA 1
ATOM 712 C C . GLN A 1 90 ? 45.760 14.575 -60.316 1.00 61.78 90 GLN A C 1
ATOM 714 O O . GLN A 1 90 ? 45.016 14.178 -59.425 1.00 61.78 90 GLN A O 1
ATOM 719 N N . ASN A 1 91 ? 46.972 15.068 -60.042 1.00 62.69 91 ASN A N 1
ATOM 720 C CA . ASN A 1 91 ? 47.558 15.085 -58.700 1.00 62.69 91 ASN A CA 1
ATOM 721 C C . ASN A 1 91 ? 46.852 16.044 -57.730 1.00 62.69 91 ASN A C 1
ATOM 723 O O . ASN A 1 91 ? 46.770 15.752 -56.539 1.00 62.69 91 ASN A O 1
ATOM 727 N N . SER A 1 92 ? 46.336 17.174 -58.209 1.00 66.50 92 SER A N 1
ATOM 728 C CA . SER A 1 92 ? 45.670 18.152 -57.347 1.00 66.50 92 SER A CA 1
ATOM 729 C C . SER A 1 92 ? 44.219 17.767 -57.044 1.00 66.50 92 SER A C 1
ATOM 731 O O . SER A 1 92 ? 43.793 17.906 -55.900 1.00 66.50 92 SER A O 1
ATOM 733 N N . GLN A 1 93 ? 43.523 17.123 -57.987 1.00 68.56 93 GLN A N 1
ATOM 734 C CA . GLN A 1 93 ? 42.207 16.517 -57.737 1.00 68.56 93 GLN A CA 1
ATOM 735 C C . GLN A 1 93 ? 42.278 15.375 -56.706 1.00 68.56 93 GLN A C 1
ATOM 737 O O . GLN A 1 93 ? 41.405 15.238 -55.852 1.00 68.56 93 GLN A O 1
ATOM 742 N N . MET A 1 94 ? 43.351 14.573 -56.738 1.00 71.31 94 MET A N 1
ATOM 743 C CA . MET A 1 94 ? 43.594 13.537 -55.724 1.00 71.31 94 MET A CA 1
ATOM 744 C C . MET A 1 94 ? 43.863 14.133 -54.338 1.00 71.31 94 MET A C 1
ATOM 746 O O . MET A 1 94 ? 43.427 13.571 -53.335 1.00 71.31 94 MET A O 1
ATOM 750 N N . ALA A 1 95 ? 44.538 15.285 -54.266 1.00 74.12 95 ALA A N 1
ATOM 751 C CA . ALA A 1 95 ? 44.740 15.999 -53.008 1.00 74.12 95 ALA A CA 1
ATOM 752 C C . ALA A 1 95 ? 43.421 16.555 -52.438 1.00 74.12 95 ALA A C 1
ATOM 754 O O . ALA A 1 95 ? 43.208 16.490 -51.227 1.00 74.12 95 ALA A O 1
ATOM 755 N N . ASP A 1 96 ? 42.521 17.056 -53.290 1.00 72.62 96 ASP A N 1
ATOM 756 C CA . ASP A 1 96 ? 41.178 17.483 -52.882 1.00 72.62 96 ASP A CA 1
ATOM 757 C C . ASP A 1 96 ? 40.339 16.311 -52.364 1.00 72.62 96 ASP A C 1
ATOM 759 O O . ASP A 1 96 ? 39.798 16.383 -51.259 1.00 72.62 96 ASP A O 1
ATOM 763 N N . LEU A 1 97 ? 40.302 15.192 -53.093 1.00 77.12 97 LEU A N 1
ATOM 764 C CA . LEU A 1 97 ? 39.609 13.982 -52.648 1.00 77.12 97 LEU A CA 1
ATOM 765 C C . LEU A 1 97 ? 40.150 13.481 -51.299 1.00 77.12 97 LEU A C 1
ATOM 767 O O . LEU A 1 97 ? 39.370 13.162 -50.403 1.00 77.12 97 LEU A O 1
ATOM 771 N N . ALA A 1 98 ? 41.473 13.476 -51.114 1.00 80.00 98 ALA A N 1
ATOM 772 C CA . ALA A 1 98 ? 42.095 13.085 -49.851 1.00 80.00 98 ALA A CA 1
ATOM 773 C C . ALA A 1 98 ? 41.649 13.975 -48.675 1.00 80.00 98 ALA A C 1
ATOM 775 O O . ALA A 1 98 ? 41.409 13.466 -47.579 1.00 80.00 98 ALA A O 1
ATOM 776 N N . ARG A 1 99 ? 41.473 15.288 -48.894 1.00 82.12 99 ARG A N 1
ATOM 777 C CA . ARG A 1 99 ? 40.935 16.202 -47.871 1.00 82.12 99 ARG A CA 1
ATOM 778 C C . ARG A 1 99 ? 39.497 15.860 -47.485 1.00 82.12 99 ARG A C 1
ATOM 780 O O . ARG A 1 99 ? 39.184 15.833 -46.296 1.00 82.12 99 ARG A O 1
ATOM 787 N N . TYR A 1 100 ? 38.633 15.583 -48.461 1.00 78.81 100 TYR A N 1
ATOM 788 C CA . TYR A 1 100 ? 37.239 15.206 -48.201 1.00 78.81 100 TYR A CA 1
ATOM 789 C C . TYR A 1 100 ? 37.133 13.861 -47.481 1.00 78.81 100 TYR A C 1
ATOM 791 O O . TYR A 1 100 ? 36.417 13.759 -46.486 1.00 78.81 100 TYR A O 1
ATOM 799 N N . VAL A 1 101 ? 37.903 12.858 -47.910 1.00 84.88 101 VAL A N 1
ATOM 800 C CA . VAL A 1 101 ? 37.982 11.560 -47.222 1.00 84.88 101 VAL A CA 1
ATOM 801 C C . VAL A 1 101 ? 38.426 11.746 -45.771 1.00 84.88 101 VAL A C 1
ATOM 803 O O . VAL A 1 101 ? 37.821 11.172 -44.868 1.00 84.88 101 VAL A O 1
ATOM 806 N N . GLN A 1 102 ? 39.425 12.597 -45.517 1.00 83.56 102 GLN A N 1
ATOM 807 C CA . GLN A 1 102 ? 39.863 12.884 -44.152 1.00 83.56 102 GLN A CA 1
ATOM 808 C C . GLN A 1 102 ? 38.780 13.593 -43.324 1.00 83.56 102 GLN A C 1
ATOM 810 O O . GLN A 1 102 ? 38.609 13.270 -42.150 1.00 83.56 102 GLN A O 1
ATOM 815 N N . LYS A 1 103 ? 38.020 14.527 -43.915 1.00 86.19 103 LYS A N 1
ATOM 816 C CA . LYS A 1 103 ? 36.885 15.184 -43.244 1.00 86.19 103 LYS A CA 1
ATOM 817 C C . LYS A 1 103 ? 35.826 14.160 -42.821 1.00 86.19 103 LYS A C 1
ATOM 819 O O . LYS A 1 103 ? 35.424 14.174 -41.660 1.00 86.19 103 LYS A O 1
ATOM 824 N N . TYR A 1 104 ? 35.412 13.268 -43.724 1.00 83.56 104 TYR A N 1
ATOM 825 C CA . TYR A 1 104 ? 34.428 12.226 -43.409 1.00 83.56 104 TYR A CA 1
ATOM 826 C C . TYR A 1 104 ? 34.945 11.236 -42.369 1.00 83.56 104 TYR A C 1
ATOM 828 O O . TYR A 1 104 ? 34.199 10.858 -41.472 1.00 83.56 104 TYR A O 1
ATOM 836 N N . ARG A 1 105 ? 36.229 10.871 -42.432 1.00 86.00 105 ARG A N 1
ATOM 837 C CA . ARG A 1 105 ? 36.858 10.031 -41.409 1.00 86.00 105 ARG A CA 1
ATOM 838 C C . ARG A 1 105 ? 36.786 10.678 -40.027 1.00 86.00 105 ARG A C 1
ATOM 840 O O . ARG A 1 105 ? 36.320 10.045 -39.094 1.00 86.00 105 ARG A O 1
ATOM 847 N N . ASN A 1 106 ? 37.144 11.957 -39.916 1.00 88.50 106 ASN A N 1
ATOM 848 C CA . ASN A 1 106 ? 37.061 12.679 -38.645 1.00 88.50 106 ASN A CA 1
ATOM 849 C C . ASN A 1 106 ? 35.613 12.768 -38.118 1.00 88.50 106 ASN A C 1
ATOM 851 O O . ASN A 1 106 ? 35.390 12.727 -36.911 1.00 88.50 106 ASN A O 1
ATOM 855 N N . GLN A 1 107 ? 34.625 12.917 -39.009 1.00 86.44 107 GLN A N 1
ATOM 856 C CA . GLN A 1 107 ? 33.209 12.902 -38.627 1.00 86.44 107 GLN A CA 1
ATOM 857 C C . GLN A 1 107 ? 32.765 11.522 -38.136 1.00 86.44 107 GLN A C 1
ATOM 859 O O . GLN A 1 107 ? 32.036 11.441 -37.150 1.00 86.44 107 GLN A O 1
ATOM 864 N N . LEU A 1 108 ? 33.213 10.452 -38.797 1.00 86.69 108 LEU A N 1
ATOM 865 C CA . LEU A 1 108 ? 32.934 9.083 -38.380 1.00 86.69 108 LEU A CA 1
ATOM 866 C C . LEU A 1 108 ? 33.537 8.800 -37.002 1.00 86.69 108 LEU A C 1
ATOM 868 O O . LEU A 1 108 ? 32.811 8.355 -36.122 1.00 86.69 108 LEU A O 1
ATOM 872 N N . ASP A 1 109 ? 34.803 9.164 -36.786 1.00 92.81 109 ASP A N 1
ATOM 873 C CA . ASP A 1 109 ? 35.485 9.001 -35.496 1.00 92.81 109 ASP A CA 1
ATOM 874 C C . ASP A 1 109 ? 34.718 9.720 -34.363 1.00 92.81 109 ASP A C 1
ATOM 876 O O . ASP A 1 109 ? 34.573 9.200 -33.255 1.00 92.81 109 ASP A O 1
ATOM 880 N N . TYR A 1 110 ? 34.172 10.912 -34.638 1.00 89.94 110 TYR A N 1
ATOM 881 C CA . TYR A 1 110 ? 33.348 11.654 -33.678 1.00 89.94 110 TYR A CA 1
ATOM 882 C C . TYR A 1 110 ? 32.015 10.955 -33.371 1.00 89.94 110 TYR A C 1
ATOM 884 O O . TYR A 1 110 ? 31.615 10.873 -32.209 1.00 89.94 110 TYR A O 1
ATOM 892 N N . LEU A 1 111 ? 31.327 10.439 -34.392 1.00 88.06 111 LEU A N 1
ATOM 893 C CA . LEU A 1 111 ? 30.073 9.702 -34.215 1.00 88.06 111 LEU A CA 1
ATOM 894 C C . LEU A 1 111 ? 30.291 8.374 -33.482 1.00 88.06 111 LEU A C 1
ATOM 896 O O . LEU A 1 111 ? 29.490 8.013 -32.623 1.00 88.06 111 LEU A O 1
ATOM 900 N N . GLU A 1 112 ? 31.381 7.666 -33.774 1.00 89.81 112 GLU A N 1
ATOM 901 C CA . GLU A 1 112 ? 31.775 6.450 -33.056 1.00 89.81 112 GLU A CA 1
ATOM 902 C C . GLU A 1 112 ? 32.036 6.741 -31.577 1.00 89.81 112 GLU A C 1
ATOM 904 O O . GLU A 1 112 ? 31.528 6.027 -30.710 1.00 89.81 112 GLU A O 1
ATOM 909 N N . TYR A 1 113 ? 32.744 7.833 -31.278 1.00 91.81 113 TYR A N 1
ATOM 910 C CA . TYR A 1 113 ? 32.948 8.286 -29.905 1.00 91.81 113 TYR A CA 1
ATOM 911 C C . TYR A 1 113 ? 31.616 8.573 -29.191 1.00 91.81 113 TYR A C 1
ATOM 913 O O . TYR A 1 113 ? 31.401 8.096 -28.075 1.00 91.81 113 TYR A O 1
ATOM 921 N N . GLN A 1 114 ? 30.694 9.293 -29.840 1.00 88.50 114 GLN A N 1
ATOM 922 C CA . GLN A 1 114 ? 29.371 9.571 -29.271 1.00 88.50 114 GLN A CA 1
ATOM 923 C C . GLN A 1 114 ? 28.543 8.302 -29.050 1.00 88.50 114 GLN A C 1
ATOM 925 O O . GLN A 1 114 ? 27.884 8.174 -28.018 1.00 88.50 114 GLN A O 1
ATOM 930 N N . ASN A 1 115 ? 28.580 7.357 -29.990 1.00 92.44 115 ASN A N 1
ATOM 931 C CA . ASN A 1 115 ? 27.879 6.081 -29.862 1.00 92.44 115 ASN A CA 1
ATOM 932 C C . ASN A 1 115 ? 28.426 5.265 -28.690 1.00 92.44 115 ASN A C 1
ATOM 934 O O . ASN A 1 115 ? 27.644 4.732 -27.906 1.00 92.44 115 ASN A O 1
ATOM 938 N N . MET A 1 116 ? 29.749 5.224 -28.524 1.00 94.12 116 MET A N 1
ATOM 939 C CA . MET A 1 116 ? 30.385 4.561 -27.388 1.00 94.12 116 MET A CA 1
ATOM 940 C C . MET A 1 116 ? 29.974 5.207 -26.053 1.00 94.12 116 MET A C 1
ATOM 942 O O . MET A 1 116 ? 29.626 4.499 -25.108 1.00 94.12 116 MET A O 1
ATOM 946 N N . GLU A 1 117 ? 29.979 6.541 -25.960 1.00 94.56 117 GLU A N 1
ATOM 947 C CA . GLU A 1 117 ? 29.540 7.262 -24.755 1.00 94.56 117 GLU A CA 1
ATOM 948 C C . GLU A 1 117 ? 28.058 6.988 -24.445 1.00 94.56 117 GLU A C 1
ATOM 950 O O . GLU A 1 117 ? 27.681 6.717 -23.299 1.00 94.56 117 GLU A O 1
ATOM 955 N N . MET A 1 118 ? 27.212 6.994 -25.477 1.00 89.69 118 MET A N 1
ATOM 956 C CA . MET A 1 118 ? 25.793 6.677 -25.353 1.00 89.69 118 MET A CA 1
ATOM 957 C C . MET A 1 118 ? 25.577 5.237 -24.882 1.00 89.69 118 MET A C 1
ATOM 959 O O . MET A 1 118 ? 24.755 5.008 -23.996 1.00 89.69 118 MET A O 1
ATOM 963 N N . GLU A 1 119 ? 26.321 4.274 -25.422 1.00 90.94 119 GLU A N 1
ATOM 964 C CA . GLU A 1 119 ? 26.233 2.867 -25.031 1.00 90.94 119 GLU A CA 1
ATOM 965 C C . GLU A 1 119 ? 26.645 2.662 -23.568 1.00 90.94 119 GLU A C 1
ATOM 967 O O . GLU A 1 119 ? 25.942 1.988 -22.810 1.00 90.94 119 GLU A O 1
ATOM 972 N N . GLN A 1 120 ? 27.724 3.312 -23.122 1.00 91.69 120 GLN A N 1
ATOM 973 C CA . GLN A 1 120 ? 28.125 3.300 -21.712 1.00 91.69 120 GLN A CA 1
ATOM 974 C C . GLN A 1 120 ? 27.028 3.872 -20.812 1.00 91.69 120 GLN A C 1
ATOM 976 O O . GLN A 1 120 ? 26.672 3.262 -19.799 1.00 91.69 120 GLN A O 1
ATOM 981 N N . ARG A 1 121 ? 26.435 5.006 -21.204 1.00 94.12 121 ARG A N 1
ATOM 982 C CA . ARG A 1 121 ? 25.326 5.618 -20.466 1.00 94.12 121 ARG A CA 1
ATOM 983 C C . ARG A 1 121 ? 24.099 4.709 -20.420 1.00 94.12 121 ARG A C 1
ATOM 985 O O . ARG A 1 121 ? 23.480 4.587 -19.365 1.00 94.12 121 ARG A O 1
ATOM 992 N N . MET A 1 122 ? 23.756 4.054 -21.527 1.00 90.06 122 MET A N 1
ATOM 993 C CA . MET A 1 122 ? 22.638 3.111 -21.598 1.00 90.06 122 MET A CA 1
ATOM 994 C C . MET A 1 122 ? 22.865 1.888 -20.708 1.00 90.06 122 MET A C 1
ATOM 996 O O . MET A 1 122 ? 21.947 1.465 -20.006 1.00 90.06 122 MET A O 1
ATOM 1000 N N . ASN A 1 123 ? 24.086 1.356 -20.673 1.00 94.69 123 ASN A N 1
ATOM 1001 C CA . ASN A 1 123 ? 24.450 0.259 -19.778 1.00 94.69 123 ASN A CA 1
ATOM 1002 C C . ASN A 1 123 ? 24.389 0.676 -18.300 1.00 94.69 123 ASN A C 1
ATOM 1004 O O . ASN A 1 123 ? 23.893 -0.090 -17.466 1.00 94.69 123 ASN A O 1
ATOM 1008 N N . GLY A 1 124 ? 24.819 1.902 -17.980 1.00 94.62 124 GLY A N 1
ATOM 1009 C CA . GLY A 1 124 ? 24.653 2.499 -16.653 1.00 94.62 124 GLY A CA 1
ATOM 1010 C C . GLY A 1 124 ? 23.180 2.596 -16.252 1.00 94.62 124 GLY A C 1
ATOM 1011 O O . GLY A 1 124 ? 22.778 2.024 -15.244 1.00 94.62 124 GLY A O 1
ATOM 1012 N N . LEU A 1 125 ? 22.346 3.200 -17.104 1.00 92.44 125 LEU A N 1
ATOM 1013 C CA . LEU A 1 125 ? 20.903 3.325 -16.870 1.00 92.44 125 LEU A CA 1
ATOM 1014 C C . LEU A 1 125 ? 20.201 1.971 -16.731 1.00 92.44 125 LEU A C 1
ATOM 1016 O O . LEU A 1 125 ? 19.293 1.832 -15.915 1.00 92.44 125 LEU A O 1
ATOM 1020 N N . LYS A 1 126 ? 20.613 0.963 -17.506 1.00 91.75 126 LYS A N 1
ATOM 1021 C CA . LYS A 1 126 ? 20.083 -0.399 -17.390 1.00 91.75 126 LYS A CA 1
ATOM 1022 C C . LYS A 1 126 ? 20.412 -1.002 -16.026 1.00 91.75 126 LYS A C 1
ATOM 1024 O O . LYS A 1 126 ? 19.533 -1.567 -15.383 1.00 91.75 126 LYS A O 1
ATOM 1029 N N . THR A 1 127 ? 21.652 -0.830 -15.574 1.00 94.75 127 THR A N 1
ATOM 1030 C CA . THR A 1 127 ? 22.097 -1.296 -14.256 1.00 94.75 127 THR A CA 1
ATOM 1031 C C . THR A 1 127 ? 21.327 -0.591 -13.141 1.00 94.75 127 THR A C 1
ATOM 1033 O O . THR A 1 127 ? 20.787 -1.253 -12.256 1.00 94.75 127 THR A O 1
ATOM 1036 N N . ASP A 1 128 ? 21.198 0.735 -13.215 1.00 93.25 128 ASP A N 1
ATOM 1037 C CA . ASP A 1 128 ? 20.434 1.526 -12.249 1.00 93.25 128 ASP A CA 1
ATOM 1038 C C . ASP A 1 128 ? 18.969 1.083 -12.214 1.00 93.25 128 ASP A C 1
ATOM 1040 O O . ASP A 1 128 ? 18.416 0.832 -11.141 1.00 93.25 128 ASP A O 1
ATOM 1044 N N . ASN A 1 129 ? 18.350 0.883 -13.378 1.00 92.12 129 ASN A N 1
ATOM 1045 C CA . ASN A 1 129 ? 16.985 0.381 -13.471 1.00 92.12 129 ASN A CA 1
ATOM 1046 C C . ASN A 1 129 ? 16.837 -1.009 -12.829 1.00 92.12 129 ASN A C 1
ATOM 1048 O O . ASN A 1 129 ? 15.901 -1.228 -12.059 1.00 92.12 129 ASN A O 1
ATOM 1052 N N . ASP A 1 130 ? 17.776 -1.928 -13.061 1.00 95.62 130 ASP A N 1
ATOM 1053 C CA . ASP A 1 130 ? 17.765 -3.251 -12.427 1.00 95.62 130 ASP A CA 1
ATOM 1054 C C . ASP A 1 130 ? 17.890 -3.150 -10.896 1.00 95.62 130 ASP A C 1
ATOM 1056 O O . ASP A 1 130 ? 17.231 -3.896 -10.160 1.00 95.62 130 ASP A O 1
ATOM 1060 N N . THR A 1 131 ? 18.698 -2.212 -10.385 1.00 93.62 131 THR A N 1
ATOM 1061 C CA . THR A 1 131 ? 18.786 -1.964 -8.935 1.00 93.62 131 THR A CA 1
ATOM 1062 C C . THR A 1 131 ? 17.489 -1.390 -8.368 1.00 93.62 131 THR A C 1
ATOM 1064 O O . THR A 1 131 ? 17.034 -1.853 -7.319 1.00 93.62 131 THR A O 1
ATOM 1067 N N . LEU A 1 132 ? 16.842 -0.458 -9.074 1.00 87.75 132 LEU A N 1
ATOM 1068 C CA . LEU A 1 132 ? 15.561 0.126 -8.674 1.00 87.75 132 LEU A CA 1
ATOM 1069 C C . LEU A 1 132 ? 14.440 -0.916 -8.662 1.00 87.75 132 LEU A C 1
ATOM 1071 O O . LEU A 1 132 ? 13.632 -0.936 -7.734 1.00 87.75 132 LEU A O 1
ATOM 1075 N N . VAL A 1 133 ? 14.409 -1.825 -9.641 1.00 93.81 133 VAL A N 1
ATOM 1076 C CA . VAL A 1 133 ? 13.448 -2.938 -9.666 1.00 93.81 133 VAL A CA 1
ATOM 1077 C C . VAL A 1 133 ? 13.627 -3.834 -8.439 1.00 93.81 133 VAL A C 1
ATOM 1079 O O . VAL A 1 133 ? 12.642 -4.154 -7.772 1.00 93.81 133 VAL A O 1
ATOM 1082 N N . LYS A 1 134 ? 14.869 -4.184 -8.079 1.00 91.62 134 LYS A N 1
ATOM 1083 C CA . LYS A 1 134 ? 15.155 -4.974 -6.867 1.00 91.62 134 LYS A CA 1
ATOM 1084 C C . LYS A 1 134 ? 14.751 -4.240 -5.587 1.00 91.62 134 LYS A C 1
ATOM 1086 O O . LYS A 1 134 ? 14.167 -4.849 -4.693 1.00 91.62 134 LYS A O 1
ATOM 1091 N N . GLN A 1 135 ? 15.030 -2.938 -5.495 1.00 77.81 135 GLN A N 1
ATOM 1092 C CA . GLN A 1 135 ? 14.610 -2.117 -4.355 1.00 77.81 135 GLN A CA 1
ATOM 1093 C C . GLN A 1 135 ? 13.087 -2.054 -4.237 1.00 77.81 135 GLN A C 1
ATOM 1095 O O . GLN A 1 135 ? 12.550 -2.211 -3.143 1.00 77.81 135 GLN A O 1
ATOM 1100 N N . ARG A 1 136 ? 12.381 -1.884 -5.358 1.00 84.31 136 ARG A N 1
ATOM 1101 C CA . ARG A 1 136 ? 10.918 -1.887 -5.389 1.00 84.31 136 ARG A CA 1
ATOM 1102 C C . ARG A 1 136 ? 10.352 -3.216 -4.892 1.00 84.31 136 ARG A C 1
ATOM 1104 O O . ARG A 1 136 ? 9.512 -3.200 -4.005 1.00 84.31 136 ARG A O 1
ATOM 1111 N N . GLN A 1 137 ? 10.876 -4.344 -5.370 1.00 90.25 137 GLN A N 1
ATOM 1112 C CA . GLN A 1 137 ? 10.471 -5.673 -4.894 1.00 90.25 137 GLN A CA 1
ATOM 1113 C C . GLN A 1 137 ? 10.714 -5.853 -3.387 1.00 90.25 137 GLN A C 1
ATOM 1115 O O . GLN A 1 137 ? 9.866 -6.391 -2.678 1.00 90.25 137 GLN A O 1
ATOM 1120 N N . ALA A 1 138 ? 11.854 -5.380 -2.873 1.00 83.50 138 ALA A N 1
ATOM 1121 C CA . ALA A 1 138 ? 12.136 -5.416 -1.439 1.00 83.50 138 ALA A CA 1
ATOM 1122 C C . ALA A 1 138 ? 11.151 -4.549 -0.636 1.00 83.50 138 ALA A C 1
ATOM 1124 O O . ALA A 1 138 ? 10.683 -4.971 0.422 1.00 83.50 138 ALA A O 1
ATOM 1125 N N . ASN A 1 139 ? 10.802 -3.367 -1.148 1.00 76.38 139 ASN A N 1
ATOM 1126 C CA . ASN A 1 139 ? 9.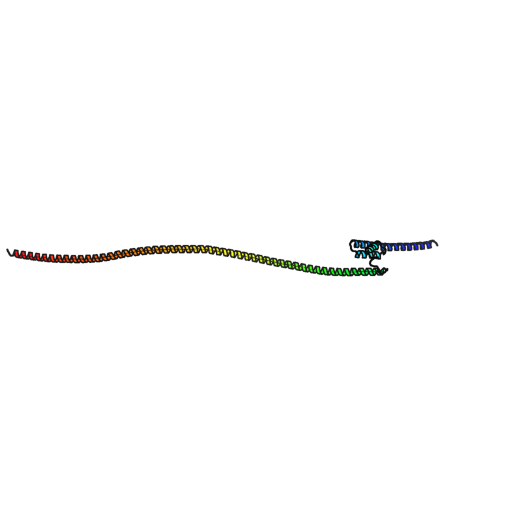814 -2.486 -0.531 1.00 76.38 139 ASN A CA 1
ATOM 1127 C C . ASN A 1 139 ? 8.412 -3.108 -0.542 1.00 76.38 139 ASN A C 1
ATOM 1129 O O . ASN A 1 139 ? 7.726 -3.045 0.476 1.00 76.38 139 ASN A O 1
ATOM 1133 N N . ASP A 1 140 ? 8.012 -3.765 -1.631 1.00 83.00 140 ASP A N 1
ATOM 1134 C CA . ASP A 1 140 ? 6.725 -4.460 -1.729 1.00 83.00 140 ASP A CA 1
ATOM 1135 C C . ASP A 1 140 ? 6.610 -5.563 -0.656 1.00 83.00 140 ASP A C 1
ATOM 1137 O O . ASP A 1 140 ? 5.606 -5.639 0.053 1.00 83.00 140 ASP A O 1
ATOM 1141 N N . LEU A 1 141 ? 7.681 -6.338 -0.428 1.00 85.75 141 LEU A N 1
ATOM 1142 C CA . LEU A 1 141 ? 7.744 -7.337 0.652 1.00 85.75 141 LEU A CA 1
ATOM 1143 C C . LEU A 1 141 ? 7.646 -6.710 2.052 1.00 85.75 141 LEU A C 1
ATOM 1145 O O . LEU A 1 141 ? 7.064 -7.291 2.973 1.00 85.75 141 LEU A O 1
ATOM 1149 N N . VAL A 1 142 ? 8.244 -5.532 2.251 1.00 81.25 142 VAL A N 1
ATOM 1150 C CA . VAL A 1 142 ? 8.131 -4.793 3.517 1.00 81.25 142 VAL A CA 1
ATOM 1151 C C . VAL A 1 142 ? 6.691 -4.324 3.734 1.00 81.25 142 VAL A C 1
ATOM 1153 O O . VAL A 1 142 ? 6.169 -4.492 4.839 1.00 81.25 142 VAL A O 1
ATOM 1156 N N . MET A 1 143 ? 6.038 -3.802 2.695 1.00 67.00 143 MET A N 1
ATOM 1157 C CA . MET A 1 143 ? 4.639 -3.372 2.747 1.00 67.00 143 MET A CA 1
ATOM 1158 C C . MET A 1 143 ? 3.695 -4.541 3.037 1.00 67.00 143 MET A C 1
ATOM 1160 O O . MET A 1 143 ? 2.827 -4.415 3.897 1.00 67.00 143 MET A O 1
ATOM 1164 N N . GLU A 1 144 ? 3.915 -5.705 2.424 1.00 81.31 144 GLU A N 1
ATOM 1165 C CA . GLU A 1 144 ? 3.150 -6.924 2.710 1.00 81.31 144 GLU A CA 1
ATOM 1166 C C . GLU A 1 144 ? 3.275 -7.338 4.187 1.00 81.31 144 GLU A C 1
ATOM 1168 O O . GLU A 1 144 ? 2.283 -7.610 4.868 1.00 81.31 144 GLU A O 1
ATOM 1173 N N . ARG A 1 145 ? 4.495 -7.312 4.743 1.00 78.06 145 ARG A N 1
ATOM 1174 C CA . ARG A 1 145 ? 4.715 -7.591 6.174 1.00 78.06 145 ARG A CA 1
ATOM 1175 C C . ARG A 1 145 ? 4.029 -6.574 7.082 1.00 78.06 145 ARG A C 1
ATOM 1177 O O . ARG A 1 145 ? 3.587 -6.948 8.170 1.00 78.06 145 ARG A O 1
ATOM 1184 N N . MET A 1 146 ? 3.977 -5.303 6.689 1.00 64.88 146 MET A N 1
ATOM 1185 C CA . MET A 1 146 ? 3.257 -4.275 7.444 1.00 64.88 146 MET A CA 1
ATOM 1186 C C . MET A 1 146 ? 1.749 -4.504 7.393 1.00 64.88 146 MET A C 1
ATOM 1188 O O . MET A 1 146 ? 1.113 -4.449 8.445 1.00 64.88 146 MET A O 1
ATOM 1192 N N . GLN A 1 147 ? 1.201 -4.835 6.224 1.00 71.94 147 GLN A N 1
ATOM 1193 C CA . GLN A 1 147 ? -0.219 -5.134 6.064 1.00 71.94 147 GLN A CA 1
ATOM 1194 C C . GLN A 1 147 ? -0.634 -6.323 6.936 1.00 71.94 147 GLN A C 1
ATOM 1196 O O . GLN A 1 147 ? -1.543 -6.201 7.748 1.00 71.94 147 GLN A O 1
ATOM 1201 N N . ASN A 1 148 ? 0.132 -7.415 6.902 1.00 84.38 148 ASN A N 1
ATOM 1202 C CA . ASN A 1 148 ? -0.117 -8.579 7.757 1.00 84.38 148 ASN A CA 1
ATOM 1203 C C . ASN A 1 148 ? -0.100 -8.232 9.260 1.00 84.38 148 ASN A C 1
ATOM 1205 O O . ASN A 1 148 ? -0.860 -8.795 10.051 1.00 84.38 148 ASN A O 1
ATOM 1209 N N . LYS A 1 149 ? 0.764 -7.296 9.686 1.00 66.50 149 LYS A N 1
ATOM 1210 C CA . LYS A 1 149 ? 0.771 -6.802 11.073 1.00 66.50 149 LYS A CA 1
ATOM 1211 C C . LYS A 1 149 ? -0.463 -5.961 11.388 1.00 66.50 149 LYS A C 1
ATOM 1213 O O . LYS A 1 149 ? -0.996 -6.104 12.487 1.00 66.50 149 LYS A O 1
ATOM 1218 N N . LEU A 1 150 ? -0.892 -5.092 10.471 1.00 71.44 150 LEU A N 1
ATOM 1219 C CA . LEU A 1 150 ? -2.109 -4.293 10.626 1.00 71.44 150 LEU A CA 1
ATOM 1220 C C . LEU A 1 150 ? -3.327 -5.203 10.778 1.00 71.44 150 LEU A C 1
ATOM 1222 O O . LEU A 1 150 ? -4.024 -5.091 11.783 1.00 71.44 150 LEU A O 1
ATOM 1226 N N . ASP A 1 151 ? -3.487 -6.180 9.889 1.00 87.19 151 ASP A N 1
ATOM 1227 C CA . ASP A 1 151 ? -4.582 -7.152 9.933 1.00 87.19 151 ASP A CA 1
ATOM 1228 C C . ASP A 1 151 ? -4.591 -7.925 11.267 1.00 87.19 151 ASP A C 1
ATOM 1230 O O . ASP A 1 151 ? -5.633 -8.100 11.908 1.00 87.19 151 ASP A O 1
ATOM 1234 N N . TYR A 1 152 ? -3.412 -8.334 11.755 1.00 80.44 152 TYR A N 1
ATOM 1235 C CA . TYR A 1 152 ? -3.271 -8.965 13.070 1.00 80.44 152 TYR A CA 1
ATOM 1236 C C . TYR A 1 152 ? -3.712 -8.042 14.219 1.00 80.44 152 TYR A C 1
ATOM 1238 O O . TYR A 1 152 ? -4.421 -8.480 15.135 1.00 80.44 152 TYR A O 1
ATOM 1246 N N . PHE A 1 153 ? -3.303 -6.770 14.200 1.00 70.94 153 PHE A N 1
ATOM 1247 C CA . PHE A 1 153 ? -3.691 -5.803 15.228 1.00 70.94 153 PHE A CA 1
ATOM 1248 C C . PHE A 1 153 ? -5.182 -5.477 15.181 1.00 70.94 153 PHE A C 1
ATOM 1250 O O . PHE A 1 153 ? -5.806 -5.408 16.241 1.00 70.94 153 PHE A O 1
ATOM 1257 N N . GLU A 1 154 ? -5.768 -5.336 13.995 1.00 73.94 154 GLU A N 1
ATOM 1258 C CA . GLU A 1 154 ? -7.204 -5.129 13.816 1.00 73.94 154 GLU A CA 1
ATOM 1259 C C . GLU A 1 154 ? -8.006 -6.314 14.351 1.00 73.94 154 GLU A C 1
ATOM 1261 O O . GLU A 1 154 ? -8.934 -6.130 15.143 1.00 73.94 154 GLU A O 1
ATOM 1266 N N . ALA A 1 155 ? -7.602 -7.543 14.018 1.00 86.12 155 ALA A N 1
ATOM 1267 C CA . ALA A 1 155 ? -8.227 -8.748 14.552 1.00 86.12 155 ALA A CA 1
ATOM 1268 C C . ALA A 1 155 ? -8.142 -8.797 16.087 1.00 86.12 155 ALA A C 1
ATOM 1270 O O . ALA A 1 155 ? -9.125 -9.124 16.761 1.00 86.12 155 ALA A O 1
ATOM 1271 N N . LYS A 1 156 ? -6.988 -8.437 16.665 1.00 77.56 156 LYS A N 1
ATOM 1272 C CA . LYS A 1 156 ? -6.807 -8.366 18.123 1.00 77.56 156 LYS A CA 1
ATOM 1273 C C . LYS A 1 156 ? -7.689 -7.286 18.756 1.00 77.56 156 LYS A C 1
ATOM 1275 O O . LYS A 1 156 ? -8.327 -7.550 19.774 1.00 77.56 156 LYS A O 1
ATOM 1280 N N . LEU A 1 157 ? -7.758 -6.0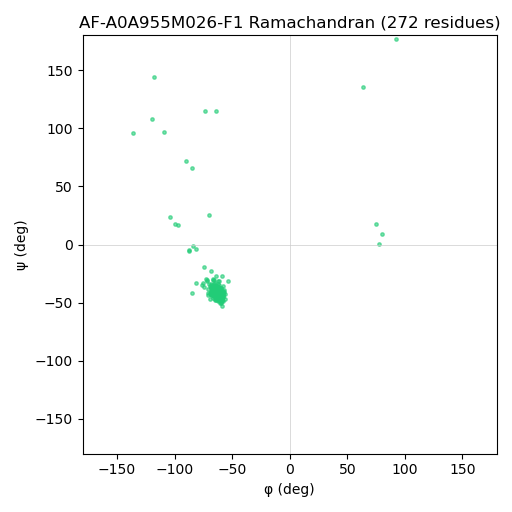99 18.155 1.00 73.25 157 LEU A N 1
ATOM 1281 C CA . LEU A 1 157 ? -8.586 -4.992 18.630 1.00 73.25 157 LEU A CA 1
ATOM 1282 C C . LEU A 1 157 ? -10.073 -5.353 18.586 1.00 73.25 157 LEU A C 1
ATOM 1284 O O . LEU A 1 157 ? -10.797 -5.079 19.541 1.00 73.25 157 LEU A O 1
ATOM 1288 N N . ASN A 1 158 ? -10.520 -6.008 17.516 1.00 82.62 158 ASN A N 1
ATOM 1289 C CA . ASN A 1 158 ? -11.900 -6.459 17.374 1.00 82.62 158 ASN A CA 1
ATOM 1290 C C . ASN A 1 158 ? -12.264 -7.503 18.435 1.00 82.62 158 ASN A C 1
ATOM 1292 O O . ASN A 1 158 ? -13.310 -7.375 19.065 1.00 82.62 158 ASN A O 1
ATOM 1296 N N . ARG A 1 159 ? -11.376 -8.466 18.726 1.00 87.19 159 ARG A N 1
ATOM 1297 C CA . ARG A 1 159 ? -11.581 -9.422 19.833 1.00 87.19 159 ARG A CA 1
ATOM 1298 C C . ARG A 1 159 ? -11.728 -8.722 21.184 1.00 87.19 159 ARG A C 1
ATOM 1300 O O . ARG A 1 159 ? -12.614 -9.074 21.956 1.00 87.19 159 ARG A O 1
ATOM 1307 N N . GLU A 1 160 ? -10.891 -7.728 21.471 1.00 73.00 160 GLU A N 1
ATOM 1308 C CA . GLU A 1 160 ? -10.989 -6.951 22.714 1.00 73.00 160 GLU A CA 1
ATOM 1309 C C . GLU A 1 160 ? -12.261 -6.094 22.772 1.00 73.00 160 GLU A C 1
ATOM 1311 O O . GLU A 1 160 ? -12.888 -5.993 23.826 1.00 73.00 160 GLU A O 1
ATOM 1316 N N . ARG A 1 161 ? -12.694 -5.519 21.644 1.00 78.69 161 ARG A N 1
ATOM 1317 C CA . ARG A 1 161 ? -13.978 -4.806 21.550 1.00 78.69 161 ARG A CA 1
ATOM 1318 C C . ARG A 1 161 ? -15.160 -5.735 21.822 1.00 78.69 161 ARG A C 1
ATOM 1320 O O . ARG A 1 161 ? -16.013 -5.363 22.621 1.00 78.69 161 ARG A O 1
ATOM 1327 N N . SER A 1 162 ? -15.183 -6.936 21.237 1.00 87.50 162 SER A N 1
ATOM 1328 C CA . SER A 1 162 ? -16.212 -7.947 21.523 1.00 87.50 162 SER A CA 1
ATOM 1329 C C . SER A 1 162 ? -16.212 -8.346 22.999 1.00 87.50 162 SER A C 1
ATOM 1331 O O . SER A 1 162 ? -17.250 -8.261 23.643 1.00 87.50 162 SER A O 1
ATOM 1333 N N . ARG A 1 163 ? -15.042 -8.650 23.583 1.00 85.50 163 ARG A N 1
ATOM 1334 C CA . ARG A 1 163 ? -14.922 -8.959 25.023 1.00 85.50 163 ARG A CA 1
ATOM 1335 C C . ARG A 1 163 ? -15.457 -7.838 25.910 1.00 85.50 163 ARG A C 1
ATOM 1337 O O . ARG A 1 163 ? -16.143 -8.099 26.894 1.00 85.50 163 ARG A O 1
ATOM 1344 N N . ARG A 1 164 ? -15.148 -6.580 25.578 1.00 71.62 164 ARG A N 1
ATOM 1345 C CA . ARG A 1 164 ? -15.676 -5.418 26.307 1.00 71.62 164 ARG A CA 1
ATOM 1346 C C . ARG A 1 164 ? -17.185 -5.286 26.150 1.00 71.62 164 ARG A C 1
ATOM 1348 O O . ARG A 1 164 ? -17.841 -4.964 27.133 1.00 71.62 164 ARG A O 1
ATOM 1355 N N . ALA A 1 165 ? -17.727 -5.527 24.959 1.00 82.31 165 ALA A N 1
ATOM 1356 C CA . ALA A 1 165 ? -19.168 -5.509 24.729 1.00 82.31 165 ALA A CA 1
ATOM 1357 C C . ALA A 1 165 ? -19.879 -6.579 25.575 1.00 82.31 165 ALA A C 1
ATOM 1359 O O . ALA A 1 165 ? -20.846 -6.253 26.261 1.00 82.31 165 ALA A O 1
ATOM 1360 N N . ASP A 1 166 ? -19.341 -7.800 25.621 1.00 88.19 166 ASP A N 1
ATOM 1361 C CA . ASP A 1 166 ? -19.863 -8.886 26.460 1.00 88.19 166 ASP A CA 1
ATOM 1362 C C . ASP A 1 166 ? -19.800 -8.523 27.949 1.00 88.19 166 ASP A C 1
ATOM 1364 O O . ASP A 1 166 ? -20.764 -8.723 28.688 1.00 88.19 166 ASP A O 1
ATOM 1368 N N . MET A 1 167 ? -18.691 -7.926 28.397 1.00 77.38 167 MET A N 1
ATOM 1369 C CA . MET A 1 167 ? -18.538 -7.468 29.779 1.00 77.38 167 MET A CA 1
ATOM 1370 C C . MET A 1 167 ? -19.536 -6.356 30.128 1.00 77.38 167 MET A C 1
ATOM 1372 O O . MET A 1 167 ? -20.127 -6.377 31.206 1.00 77.38 167 MET A O 1
ATOM 1376 N N . ILE A 1 168 ? -19.771 -5.404 29.219 1.00 76.19 168 ILE A N 1
ATOM 1377 C CA . ILE A 1 168 ? -20.790 -4.359 29.393 1.00 76.19 168 ILE A CA 1
ATOM 1378 C C . ILE A 1 168 ? -22.184 -4.988 29.491 1.00 76.19 168 ILE A C 1
ATOM 1380 O O . ILE A 1 168 ? -22.946 -4.610 30.380 1.00 76.19 168 ILE A O 1
ATOM 1384 N N . ALA A 1 169 ? -22.509 -5.960 28.635 1.00 84.44 169 ALA A N 1
ATOM 1385 C CA . ALA A 1 169 ? -23.791 -6.661 28.674 1.00 84.44 169 ALA A CA 1
ATOM 1386 C C . ALA A 1 169 ? -23.990 -7.413 30.004 1.00 84.44 169 ALA A C 1
ATOM 1388 O O . ALA A 1 169 ? -25.025 -7.251 30.650 1.00 84.44 169 ALA A O 1
ATOM 1389 N N . GLN A 1 170 ? -22.972 -8.144 30.474 1.00 80.31 170 GLN A N 1
ATOM 1390 C CA . GLN A 1 170 ? -23.005 -8.820 31.778 1.00 80.31 170 GLN A CA 1
ATOM 1391 C C . GLN A 1 170 ? -23.225 -7.836 32.930 1.00 80.31 170 GLN A C 1
ATOM 1393 O O . GLN A 1 170 ? -24.040 -8.085 33.817 1.00 80.31 170 GLN A O 1
ATOM 1398 N N . VAL A 1 171 ? -22.527 -6.698 32.913 1.00 72.62 171 VAL A N 1
ATOM 1399 C CA . VAL A 1 171 ? -22.692 -5.648 33.924 1.00 72.62 171 VAL A CA 1
ATOM 1400 C C . VAL A 1 171 ? -24.107 -5.068 33.889 1.00 72.62 171 VAL A C 1
ATOM 1402 O O . VAL A 1 171 ? -24.731 -4.918 34.939 1.00 72.62 171 VAL A O 1
ATOM 1405 N N . GLN A 1 172 ? -24.656 -4.793 32.705 1.00 76.12 172 GLN A N 1
ATOM 1406 C CA . GLN A 1 172 ? -26.032 -4.313 32.559 1.00 76.12 172 GLN A CA 1
ATOM 1407 C C . GLN A 1 172 ? -27.058 -5.314 33.103 1.00 76.12 172 GLN A C 1
ATOM 1409 O O . GLN A 1 172 ? -27.998 -4.910 33.792 1.00 76.12 172 GLN A O 1
ATOM 1414 N N . ASP A 1 173 ? -26.877 -6.608 32.845 1.00 82.44 173 ASP A N 1
ATOM 1415 C CA . ASP A 1 173 ? -27.772 -7.646 33.357 1.00 82.44 173 ASP A CA 1
ATOM 1416 C C . ASP A 1 173 ? -27.645 -7.826 34.876 1.00 82.44 173 ASP A C 1
ATOM 1418 O O . ASP A 1 173 ? -28.666 -7.967 35.557 1.00 82.44 173 ASP A O 1
ATOM 1422 N N . MET A 1 174 ? -26.438 -7.693 35.442 1.00 73.50 174 MET A N 1
ATOM 1423 C CA . MET A 1 174 ? -26.251 -7.625 36.898 1.00 73.50 174 MET A CA 1
ATOM 1424 C C . MET A 1 174 ? -27.021 -6.452 37.518 1.00 73.50 174 MET A C 1
ATOM 1426 O O . MET A 1 174 ? -27.707 -6.636 38.525 1.00 73.50 174 MET A O 1
ATOM 1430 N N . TYR A 1 175 ? -26.975 -5.261 36.910 1.00 70.06 175 TYR A N 1
ATOM 1431 C CA . TYR A 1 175 ? -27.728 -4.104 37.405 1.00 70.06 175 TYR A CA 1
ATOM 1432 C C . TYR A 1 175 ? -29.249 -4.302 37.316 1.00 70.06 175 TYR A C 1
ATOM 1434 O O . TYR A 1 175 ? -29.966 -3.948 38.257 1.00 70.06 175 TYR A O 1
ATOM 1442 N N . LYS A 1 176 ? -29.758 -4.917 36.238 1.00 77.00 176 LYS A N 1
ATOM 1443 C CA . LYS A 1 176 ? -31.185 -5.280 36.129 1.00 77.00 176 LYS A CA 1
ATOM 1444 C C . LYS A 1 176 ? -31.601 -6.265 37.226 1.00 77.00 176 LYS A C 1
ATOM 1446 O O . LYS A 1 176 ? -32.640 -6.071 37.859 1.00 77.00 176 LYS A O 1
ATOM 1451 N N . GLY A 1 177 ? -30.779 -7.284 37.484 1.00 72.81 177 GLY A N 1
ATOM 1452 C CA . GLY A 1 177 ? -31.000 -8.258 38.555 1.00 72.81 177 GLY A CA 1
ATOM 1453 C C . GLY A 1 177 ? -30.992 -7.613 39.944 1.00 72.81 177 GLY A C 1
ATOM 1454 O O . GLY A 1 177 ? -31.929 -7.813 40.720 1.00 72.81 177 GLY A O 1
ATOM 1455 N N . GLY A 1 178 ? -30.005 -6.760 40.233 1.00 70.31 178 GLY A N 1
ATOM 1456 C CA . GLY A 1 178 ? -29.898 -6.022 41.497 1.00 70.31 178 GLY A CA 1
ATOM 1457 C C . GLY A 1 178 ? -31.109 -5.130 41.777 1.00 70.31 178 GLY A C 1
ATOM 1458 O O . GLY A 1 178 ? -31.636 -5.131 42.889 1.00 70.31 178 GLY A O 1
ATOM 1459 N N . GLY A 1 179 ? -31.628 -4.446 40.753 1.00 68.00 179 GLY A N 1
ATOM 1460 C CA . GLY A 1 179 ? -32.845 -3.637 40.870 1.00 68.00 179 GLY A CA 1
ATOM 1461 C C . GLY A 1 179 ? -34.096 -4.443 41.243 1.00 68.00 179 GLY A C 1
ATOM 1462 O O . GLY A 1 179 ? -34.976 -3.920 41.929 1.00 68.00 179 GLY A O 1
ATOM 1463 N N . SER A 1 180 ? -34.186 -5.713 40.834 1.00 67.94 180 SER A N 1
ATOM 1464 C CA . SER A 1 180 ? -35.291 -6.598 41.235 1.00 67.94 180 SER A CA 1
ATOM 1465 C C . SER A 1 180 ? -35.169 -7.068 42.691 1.00 67.94 180 SER A C 1
ATOM 1467 O O . SER A 1 180 ? -36.169 -7.138 43.404 1.00 67.94 180 SER A O 1
ATOM 1469 N N . LEU A 1 181 ? -33.941 -7.318 43.153 1.00 66.31 181 LEU A N 1
ATOM 1470 C CA . LEU A 1 181 ? -33.634 -7.721 44.527 1.00 66.31 181 LEU A CA 1
ATOM 1471 C C . LEU A 1 181 ? -33.915 -6.590 45.521 1.00 66.31 181 LEU A C 1
ATOM 1473 O O . LEU A 1 181 ? -34.557 -6.832 46.539 1.00 66.31 181 LEU A O 1
ATOM 1477 N N . LEU A 1 182 ? -33.517 -5.357 45.189 1.00 64.94 182 LEU A N 1
ATOM 1478 C CA . LEU A 1 182 ? -33.813 -4.170 45.998 1.00 64.94 182 LEU A CA 1
ATOM 1479 C C . LEU A 1 182 ? -35.319 -3.925 46.140 1.00 64.94 182 LEU A C 1
ATOM 1481 O O . LEU A 1 182 ? -35.779 -3.649 47.245 1.00 64.94 182 LEU A O 1
ATOM 1485 N N . ARG A 1 183 ? -36.100 -4.078 45.059 1.00 71.12 183 ARG A N 1
ATOM 1486 C CA . ARG A 1 183 ? -37.571 -3.991 45.140 1.00 71.12 183 ARG A CA 1
ATOM 1487 C C . ARG A 1 183 ? -38.144 -5.063 46.056 1.00 71.12 183 ARG A C 1
ATOM 1489 O O . ARG A 1 183 ? -38.891 -4.744 46.967 1.00 71.12 183 ARG A O 1
ATOM 1496 N N . LYS A 1 184 ? -37.716 -6.314 45.881 1.00 72.19 184 LYS A N 1
ATOM 1497 C CA . LYS A 1 184 ? -38.188 -7.431 46.705 1.00 72.19 184 LYS A CA 1
ATOM 1498 C C . LYS A 1 184 ? -37.843 -7.241 48.185 1.00 72.19 184 LYS A C 1
ATOM 1500 O O . LYS A 1 184 ? -38.652 -7.571 49.043 1.00 72.19 184 LYS A O 1
ATOM 1505 N N . GLN A 1 185 ? -36.663 -6.696 48.486 1.00 63.78 185 GLN A N 1
ATOM 1506 C CA . GLN A 1 185 ? -36.246 -6.374 49.850 1.00 63.78 185 GLN A CA 1
ATOM 1507 C C . GLN A 1 185 ? -37.078 -5.231 50.444 1.00 63.78 185 GLN A C 1
ATOM 1509 O O . GLN A 1 185 ? -37.489 -5.328 51.597 1.00 63.78 185 GLN A O 1
ATOM 1514 N N . HIS A 1 186 ? -37.363 -4.187 49.662 1.00 71.62 186 HIS A N 1
ATOM 1515 C CA . HIS A 1 186 ? -38.249 -3.101 50.079 1.00 71.62 186 HIS A CA 1
ATOM 1516 C C . HIS A 1 186 ? -39.665 -3.614 50.377 1.00 71.62 186 HIS A C 1
ATOM 1518 O O . HIS A 1 186 ? -40.199 -3.324 51.443 1.00 71.62 186 HIS A O 1
ATOM 1524 N N . ASP A 1 187 ? -40.236 -4.442 49.497 1.00 77.69 187 ASP A N 1
ATOM 1525 C CA . ASP A 1 187 ? -41.567 -5.035 49.684 1.00 77.69 187 ASP A CA 1
ATOM 1526 C C . ASP A 1 187 ? -41.634 -5.893 50.963 1.00 77.69 187 ASP A C 1
ATOM 1528 O O . ASP A 1 187 ? -42.603 -5.822 51.723 1.00 77.69 187 ASP A O 1
ATOM 1532 N N . LEU A 1 188 ? -40.576 -6.672 51.234 1.00 77.75 188 LEU A N 1
ATOM 1533 C CA . LEU A 1 188 ? -40.426 -7.482 52.449 1.00 77.75 188 LEU A CA 1
ATOM 1534 C C . LEU A 1 188 ? -40.324 -6.627 53.720 1.00 77.75 188 LEU A C 1
ATOM 1536 O O . LEU A 1 188 ? -40.951 -6.959 54.728 1.00 77.75 188 LEU A O 1
ATOM 1540 N N . GLU A 1 189 ? -39.552 -5.539 53.690 1.00 70.88 189 GLU A N 1
ATOM 1541 C CA . GLU A 1 189 ? -39.452 -4.601 54.815 1.00 70.88 189 GLU A CA 1
ATOM 1542 C C . GLU A 1 189 ? -40.785 -3.886 55.064 1.00 70.88 189 GLU A C 1
ATOM 1544 O O . GLU A 1 189 ? -41.222 -3.771 56.210 1.00 70.88 189 GLU A O 1
ATOM 1549 N N . GLU A 1 190 ? -41.494 -3.487 54.008 1.00 80.00 190 GLU A N 1
ATOM 1550 C CA . GLU A 1 190 ? -42.810 -2.858 54.114 1.00 80.00 190 GLU A CA 1
ATOM 1551 C C . GLU A 1 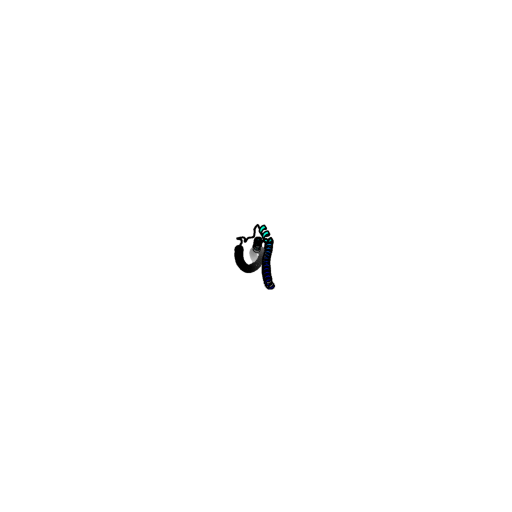190 ? -43.856 -3.826 54.700 1.00 80.00 190 GLU A C 1
ATOM 1553 O O . GLU A 1 190 ? -44.637 -3.461 55.585 1.00 80.00 190 GLU A O 1
ATOM 1558 N N . GLU A 1 191 ? -43.846 -5.095 54.276 1.00 82.25 191 GLU A N 1
ATOM 1559 C CA . GLU A 1 191 ? -44.701 -6.138 54.852 1.00 82.25 191 GLU A CA 1
ATOM 1560 C C . GLU A 1 191 ? -44.358 -6.422 56.322 1.00 82.25 191 GLU A C 1
ATOM 1562 O O . GLU A 1 191 ? -45.258 -6.541 57.162 1.00 82.25 191 GLU A O 1
ATOM 1567 N N . ARG A 1 192 ? -43.066 -6.474 56.664 1.00 77.31 192 ARG A N 1
ATOM 1568 C CA . ARG A 1 192 ? -42.603 -6.625 58.049 1.00 77.31 192 ARG A CA 1
ATOM 1569 C C . ARG A 1 192 ? -43.091 -5.470 58.918 1.00 77.31 192 ARG A C 1
ATOM 1571 O O . ARG A 1 192 ? -43.588 -5.714 60.019 1.00 77.31 192 ARG A O 1
ATOM 1578 N N . HIS A 1 193 ? -43.001 -4.236 58.423 1.00 76.25 193 HIS A N 1
ATOM 1579 C CA . HIS A 1 193 ? -43.478 -3.054 59.136 1.00 76.25 193 HIS A CA 1
ATOM 1580 C C . HIS A 1 193 ? -44.993 -3.110 59.369 1.00 76.25 193 HIS A C 1
ATOM 1582 O O . HIS A 1 193 ? -45.447 -2.917 60.497 1.00 76.25 193 HIS A O 1
ATOM 1588 N N . ARG A 1 194 ? -45.777 -3.488 58.346 1.00 83.44 194 ARG A N 1
ATOM 1589 C CA . ARG A 1 194 ? -47.231 -3.700 58.480 1.00 83.44 194 ARG A CA 1
ATOM 1590 C C . ARG A 1 194 ? -47.574 -4.722 59.568 1.00 83.44 194 ARG A C 1
ATOM 1592 O O . ARG A 1 194 ? -48.427 -4.446 60.410 1.00 83.44 194 ARG A O 1
ATOM 1599 N N . ARG A 1 195 ? -46.889 -5.873 59.597 1.00 78.88 195 ARG A N 1
ATOM 1600 C CA . ARG A 1 195 ? -47.115 -6.911 60.623 1.00 78.88 195 ARG A CA 1
ATOM 1601 C C . ARG A 1 195 ? -46.759 -6.434 62.029 1.00 78.88 195 ARG A C 1
ATOM 1603 O O . ARG A 1 195 ? -47.480 -6.755 62.969 1.00 78.88 195 ARG A O 1
ATOM 1610 N N . LEU A 1 196 ? -45.671 -5.678 62.186 1.00 77.81 196 LEU A N 1
ATOM 1611 C CA . LEU A 1 196 ? -45.281 -5.122 63.486 1.00 77.81 196 LEU A CA 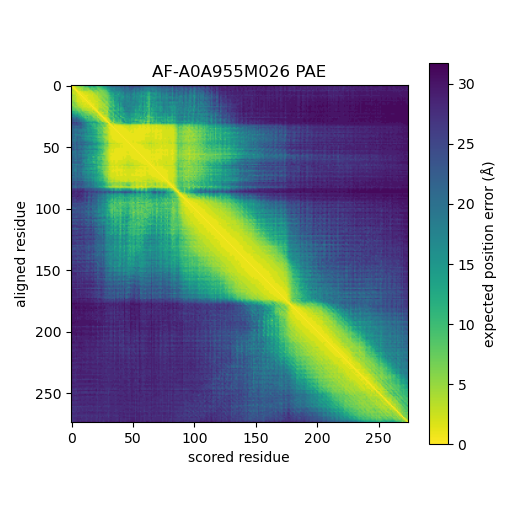1
ATOM 1612 C C . LEU A 1 196 ? -46.337 -4.149 64.019 1.00 77.81 196 LEU A C 1
ATOM 1614 O O . LEU A 1 196 ? -46.746 -4.279 65.170 1.00 77.81 196 LEU A O 1
ATOM 1618 N N . VAL A 1 197 ? -46.847 -3.252 63.171 1.00 85.81 197 VAL A N 1
ATOM 1619 C CA . VAL A 1 197 ? -47.932 -2.326 63.541 1.00 85.81 197 VAL A CA 1
ATOM 1620 C C . VAL A 1 197 ? -49.200 -3.086 63.943 1.00 85.81 197 VAL A C 1
ATOM 1622 O O . VAL A 1 197 ? -49.837 -2.752 64.943 1.00 85.81 197 VAL A O 1
ATOM 1625 N N . GLU A 1 198 ? -49.564 -4.137 63.204 1.00 84.00 198 GLU A N 1
ATOM 1626 C CA . GLU A 1 198 ? -50.724 -4.969 63.537 1.00 84.00 198 GLU A CA 1
ATOM 1627 C C . GLU A 1 198 ? -50.553 -5.686 64.888 1.00 84.00 198 GLU A C 1
ATOM 1629 O O . GLU A 1 198 ? -51.487 -5.740 65.695 1.00 84.00 198 GLU A O 1
ATOM 1634 N N . LEU A 1 199 ? -49.360 -6.226 65.154 1.00 79.19 199 LEU A N 1
ATOM 1635 C CA . LEU A 1 199 ? -49.036 -6.884 66.419 1.00 79.19 199 LEU A CA 1
ATOM 1636 C C . LEU A 1 199 ? -49.068 -5.907 67.594 1.00 79.19 199 LEU A C 1
ATOM 1638 O O . LEU A 1 199 ? -49.648 -6.240 68.629 1.00 79.19 199 LEU A O 1
ATOM 1642 N N . ASP A 1 200 ? -48.525 -4.702 67.430 1.00 77.19 200 ASP A N 1
ATOM 1643 C CA . ASP A 1 200 ? -48.583 -3.659 68.455 1.00 77.19 200 ASP A CA 1
ATOM 1644 C C . ASP A 1 200 ? -50.024 -3.235 68.742 1.00 77.19 200 ASP A C 1
ATOM 1646 O O . ASP A 1 200 ? -50.418 -3.107 69.905 1.00 77.19 200 ASP A O 1
ATOM 1650 N N . PHE A 1 201 ? -50.855 -3.105 67.705 1.00 78.44 201 PHE A N 1
ATOM 1651 C CA . PHE A 1 201 ? -52.274 -2.813 67.881 1.00 78.44 201 PHE A CA 1
ATOM 1652 C C . PHE A 1 201 ? -53.001 -3.935 68.639 1.00 78.44 201 PHE A C 1
ATOM 1654 O O . PHE A 1 201 ? -53.750 -3.669 69.586 1.00 78.44 201 PHE A O 1
ATOM 1661 N N . LYS A 1 202 ? -52.751 -5.203 68.280 1.00 77.69 202 LYS A N 1
ATOM 1662 C CA . LYS A 1 202 ? -53.299 -6.367 69.000 1.00 77.69 202 LYS A CA 1
ATOM 1663 C C . LYS A 1 202 ? -52.837 -6.393 70.455 1.00 77.69 202 LYS A C 1
ATOM 1665 O O . LYS A 1 202 ? -53.664 -6.602 71.344 1.00 77.69 202 LYS A O 1
ATOM 1670 N N . ARG A 1 203 ? -51.551 -6.142 70.710 1.00 75.19 203 ARG A N 1
ATOM 1671 C CA . ARG A 1 203 ? -50.968 -6.094 72.057 1.00 75.19 203 ARG A CA 1
ATOM 1672 C C . ARG A 1 203 ? -51.606 -4.995 72.899 1.00 75.19 203 ARG A C 1
ATOM 1674 O O . ARG A 1 203 ? -52.006 -5.269 74.027 1.00 75.19 203 ARG A O 1
ATOM 1681 N N . LYS A 1 204 ? -51.764 -3.788 72.348 1.00 78.38 204 LYS A N 1
ATOM 1682 C CA . LYS A 1 204 ? -52.426 -2.668 73.031 1.00 78.38 204 LYS A CA 1
ATOM 1683 C C . LYS A 1 204 ? -53.863 -3.019 73.408 1.00 78.38 204 LYS A C 1
ATOM 1685 O O . LYS A 1 204 ? -54.248 -2.856 74.558 1.00 78.38 204 LYS A O 1
ATOM 1690 N N . ARG A 1 205 ? -54.620 -3.617 72.484 1.00 78.50 205 ARG A N 1
ATOM 1691 C CA . ARG A 1 205 ? -56.002 -4.049 72.743 1.00 78.50 205 ARG A CA 1
ATOM 1692 C C . ARG A 1 205 ? -56.098 -5.124 73.830 1.00 78.50 205 ARG A C 1
ATOM 1694 O O . ARG A 1 205 ? -57.062 -5.133 74.592 1.00 78.50 205 ARG A O 1
ATOM 1701 N N . LEU A 1 206 ? -55.135 -6.045 73.892 1.00 77.06 206 LEU A N 1
ATOM 1702 C CA . LEU A 1 206 ? -55.063 -7.042 74.963 1.00 77.06 206 LEU A CA 1
ATOM 1703 C C . LEU A 1 206 ? -54.744 -6.394 76.313 1.00 77.06 206 LEU A C 1
ATOM 1705 O O . LEU A 1 206 ? -55.388 -6.739 77.299 1.00 77.06 206 LEU A O 1
ATOM 1709 N N . LEU A 1 207 ? -53.819 -5.431 76.339 1.00 73.75 207 LEU A N 1
ATOM 1710 C CA . LEU A 1 207 ? -53.462 -4.687 77.547 1.00 73.75 207 LEU A CA 1
ATOM 1711 C C . LEU A 1 207 ? -54.636 -3.844 78.071 1.00 73.75 207 LEU A C 1
ATOM 1713 O O . LEU A 1 207 ? -54.909 -3.832 79.268 1.00 73.75 207 LEU A O 1
ATOM 1717 N N . ASP A 1 208 ? -55.378 -3.192 77.173 1.00 81.00 208 ASP A N 1
ATOM 1718 C CA . ASP A 1 208 ? -56.578 -2.431 77.534 1.00 81.00 208 ASP A CA 1
ATOM 1719 C C . ASP A 1 208 ? -57.646 -3.349 78.149 1.00 81.00 208 ASP A C 1
ATOM 1721 O O . ASP A 1 208 ? -58.263 -3.010 79.161 1.00 81.00 208 ASP A O 1
ATOM 1725 N N . ARG A 1 209 ? -57.829 -4.553 77.584 1.00 76.31 209 ARG A N 1
ATOM 1726 C CA . ARG A 1 209 ? -58.738 -5.567 78.140 1.00 76.31 209 ARG A CA 1
ATOM 1727 C C . ARG A 1 209 ? -58.286 -6.060 79.512 1.00 76.31 209 ARG A C 1
ATOM 1729 O O . ARG A 1 209 ? -59.130 -6.157 80.400 1.00 76.31 209 ARG A O 1
ATOM 1736 N N . SER A 1 210 ? -57.000 -6.359 79.703 1.00 69.56 210 SER A N 1
ATOM 1737 C CA . SER A 1 210 ? -56.494 -6.816 81.004 1.00 69.56 210 SER A CA 1
ATOM 1738 C C . SER A 1 210 ? -56.621 -5.726 82.067 1.00 69.56 210 SER A C 1
ATOM 1740 O O . SER A 1 210 ? -57.060 -6.008 83.176 1.00 69.56 210 SER A O 1
ATOM 1742 N N . LEU A 1 211 ? -56.337 -4.468 81.711 1.00 80.38 211 LEU A N 1
ATOM 1743 C CA . LEU A 1 211 ? -56.512 -3.327 82.609 1.00 80.38 211 LEU A CA 1
ATOM 1744 C C . LEU A 1 211 ? -57.984 -3.140 83.003 1.00 80.38 211 LEU A C 1
ATOM 1746 O O . LEU A 1 211 ? -58.293 -2.825 84.150 1.00 80.38 211 LEU A O 1
ATOM 1750 N N . GLN A 1 212 ? -58.910 -3.334 82.062 1.00 77.44 212 GLN A N 1
ATOM 1751 C CA . GLN A 1 212 ? -60.339 -3.268 82.356 1.00 77.44 212 GLN A CA 1
ATOM 1752 C C . GLN A 1 212 ? -60.775 -4.394 83.304 1.00 77.44 212 GLN A C 1
ATOM 1754 O O . GLN A 1 212 ? -61.514 -4.131 84.249 1.00 77.44 212 GLN A O 1
ATOM 1759 N N . GLN A 1 213 ? -60.281 -5.619 83.103 1.00 75.75 213 GLN A N 1
ATOM 1760 C CA . GLN A 1 213 ? -60.536 -6.740 84.015 1.00 75.75 213 GLN A CA 1
ATOM 1761 C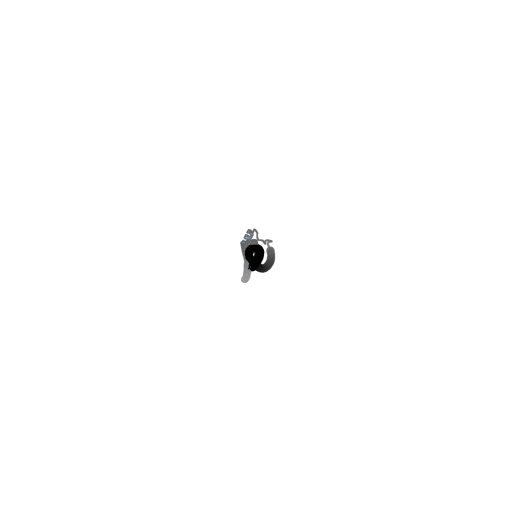 C . GLN A 1 213 ? -59.989 -6.472 85.423 1.00 75.75 213 GLN A C 1
ATOM 1763 O O . GLN A 1 213 ? -60.688 -6.711 86.404 1.00 75.75 213 GLN A O 1
ATOM 1768 N N . GLU A 1 214 ? -58.777 -5.930 85.531 1.00 68.00 214 GLU A N 1
ATOM 1769 C CA . GLU A 1 214 ? -58.162 -5.578 86.813 1.00 68.00 214 GLU A CA 1
ATOM 1770 C C . GLU A 1 214 ? -58.962 -4.499 87.558 1.00 68.00 214 GLU A C 1
ATOM 1772 O O . GLU A 1 214 ? -59.211 -4.625 88.757 1.00 68.00 214 GLU A O 1
ATOM 1777 N N . LYS A 1 215 ? -59.460 -3.481 86.841 1.00 80.38 215 LYS A N 1
ATOM 1778 C CA . LYS A 1 215 ? -60.358 -2.463 87.413 1.00 80.38 215 LYS A CA 1
ATOM 1779 C C . LYS A 1 215 ? -61.651 -3.067 87.962 1.00 80.38 215 LYS A C 1
ATOM 1781 O O . LYS A 1 215 ? -62.100 -2.654 89.029 1.00 80.38 215 LYS A O 1
ATOM 1786 N N . GLU A 1 216 ? -62.251 -4.026 87.260 1.00 76.94 216 GLU A N 1
ATOM 1787 C CA . GLU A 1 216 ? -63.456 -4.712 87.745 1.00 76.94 216 GLU A CA 1
ATOM 1788 C C . GLU A 1 216 ? -63.161 -5.589 88.970 1.00 76.94 216 GLU A C 1
ATOM 1790 O O . GLU A 1 216 ? -63.906 -5.546 89.948 1.00 76.94 216 GLU A O 1
ATOM 1795 N N . LEU A 1 217 ? -62.033 -6.309 88.983 1.00 70.50 217 LEU A N 1
ATOM 1796 C CA . LEU A 1 217 ? -61.592 -7.065 90.160 1.00 70.50 217 LEU A CA 1
ATOM 1797 C C . LEU A 1 217 ? -61.364 -6.155 91.374 1.00 70.50 217 LEU A C 1
ATOM 1799 O O . LEU A 1 217 ? -61.770 -6.499 92.484 1.00 70.50 217 LEU A O 1
ATOM 1803 N N . PHE A 1 218 ? -60.772 -4.977 91.168 1.00 75.25 218 PHE A N 1
ATOM 1804 C CA . PHE A 1 218 ? -60.571 -3.992 92.229 1.00 75.25 218 PHE A CA 1
ATOM 1805 C C . PHE A 1 218 ? -61.897 -3.486 92.813 1.00 75.25 218 PHE A C 1
ATOM 1807 O O . PHE A 1 218 ? -62.025 -3.407 94.037 1.00 75.25 218 PHE A O 1
ATOM 1814 N N . LYS A 1 219 ? -62.902 -3.200 91.967 1.00 80.62 219 LYS A N 1
ATOM 1815 C CA . LYS A 1 219 ? -64.262 -2.840 92.418 1.00 80.62 219 LYS A CA 1
ATOM 1816 C C . LYS A 1 219 ? -64.883 -3.949 93.268 1.00 80.62 219 LYS A C 1
ATOM 1818 O O . LYS A 1 219 ? -65.374 -3.681 94.358 1.00 80.62 219 LYS A O 1
ATOM 1823 N N . ILE A 1 220 ? -64.810 -5.200 92.807 1.00 76.50 220 ILE A N 1
ATOM 1824 C CA . ILE A 1 220 ? -65.330 -6.359 93.552 1.00 76.50 220 ILE A CA 1
ATOM 1825 C C . ILE A 1 220 ? -64.629 -6.493 94.911 1.0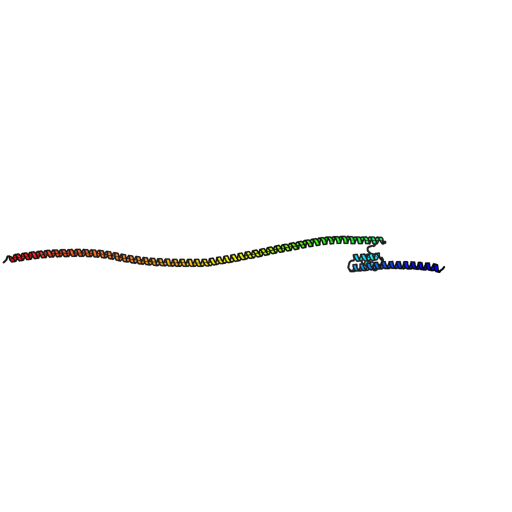0 76.50 220 ILE A C 1
ATOM 1827 O O . ILE A 1 220 ? -65.285 -6.730 95.925 1.00 76.50 220 ILE A O 1
ATOM 1831 N N . ALA A 1 221 ? -63.305 -6.321 94.956 1.00 71.44 221 ALA A N 1
ATOM 1832 C CA . ALA A 1 221 ? -62.535 -6.386 96.196 1.00 71.44 221 ALA A CA 1
ATOM 1833 C C . ALA A 1 221 ? -62.931 -5.277 97.185 1.00 71.44 221 ALA A C 1
ATOM 1835 O O . ALA A 1 221 ? -63.104 -5.551 98.374 1.00 71.44 221 ALA A O 1
ATOM 1836 N N . THR A 1 222 ? -63.132 -4.046 96.702 1.00 80.62 222 THR A N 1
ATOM 1837 C CA . THR A 1 222 ? -63.598 -2.932 97.545 1.00 80.62 222 THR A CA 1
ATOM 1838 C C . THR A 1 222 ? -65.001 -3.188 98.085 1.00 80.62 222 THR A C 1
ATOM 1840 O O . THR A 1 222 ? -65.212 -3.044 99.288 1.00 80.62 222 THR A O 1
ATOM 1843 N N . THR A 1 223 ? -65.936 -3.656 97.252 1.00 79.25 223 THR A N 1
ATOM 1844 C CA . THR A 1 223 ? -67.284 -4.040 97.704 1.00 79.25 223 THR A CA 1
ATOM 1845 C C . THR A 1 223 ? -67.244 -5.158 98.749 1.00 79.25 223 THR A C 1
ATOM 1847 O O . THR A 1 223 ? -67.913 -5.062 99.774 1.00 79.25 223 THR A O 1
ATOM 1850 N N . ASN A 1 224 ? -66.423 -6.192 98.543 1.00 76.00 224 ASN A N 1
ATOM 1851 C CA . ASN A 1 224 ? -66.269 -7.281 99.511 1.00 76.00 224 ASN A CA 1
ATOM 1852 C C . ASN A 1 224 ? -65.726 -6.803 100.865 1.00 76.00 224 ASN A C 1
ATOM 1854 O O . ASN A 1 224 ? -66.151 -7.315 101.899 1.00 76.00 224 ASN A O 1
ATOM 1858 N N . ASN A 1 225 ? -64.807 -5.833 100.883 1.00 77.81 225 ASN A N 1
ATOM 1859 C CA . ASN A 1 225 ? -64.306 -5.259 102.133 1.00 77.81 225 ASN A CA 1
ATOM 1860 C C . ASN A 1 225 ? -65.405 -4.503 102.893 1.00 77.81 225 ASN A C 1
ATOM 1862 O O . ASN A 1 225 ? -65.563 -4.730 104.090 1.00 77.81 225 ASN A O 1
ATOM 1866 N N . VAL A 1 226 ? -66.214 -3.694 102.198 1.00 83.75 226 VAL A N 1
ATOM 1867 C CA . VAL A 1 226 ? -67.367 -2.998 102.803 1.00 83.75 226 VAL A CA 1
ATOM 1868 C C . VAL A 1 226 ? -68.359 -4.001 103.403 1.00 83.75 226 VAL A C 1
ATOM 1870 O O . VAL A 1 226 ? -68.735 -3.881 104.566 1.00 83.75 226 VAL A O 1
ATOM 1873 N N . LEU A 1 227 ? -68.716 -5.052 102.656 1.00 78.62 227 LEU A N 1
ATOM 1874 C CA . LEU A 1 227 ? -69.621 -6.100 103.143 1.00 78.62 227 LEU A CA 1
ATOM 1875 C C . LEU A 1 227 ? -69.052 -6.863 104.348 1.00 78.62 227 LEU A C 1
ATOM 1877 O O . LEU A 1 227 ? -69.807 -7.296 105.220 1.00 78.62 227 LEU A O 1
ATOM 1881 N N . ARG A 1 228 ? -67.728 -7.057 104.417 1.00 74.50 228 ARG A N 1
ATOM 1882 C CA . ARG A 1 228 ? -67.070 -7.663 105.587 1.00 74.50 228 ARG A CA 1
ATOM 1883 C C . ARG A 1 228 ? -67.186 -6.775 106.823 1.00 74.50 228 ARG A C 1
ATOM 1885 O O . ARG A 1 228 ? -67.477 -7.300 107.896 1.00 74.50 228 ARG A O 1
ATOM 1892 N N . GLU A 1 229 ? -66.988 -5.466 106.682 1.00 80.25 229 GLU A N 1
ATOM 1893 C CA . GLU A 1 229 ? -67.163 -4.509 107.783 1.00 80.25 229 GLU A CA 1
ATOM 1894 C C . GLU A 1 229 ? -68.615 -4.460 108.273 1.00 80.25 229 GLU A C 1
ATOM 1896 O O . GLU A 1 229 ? -68.857 -4.487 109.481 1.00 80.25 229 GLU A O 1
ATOM 1901 N N . GLU A 1 230 ? -69.589 -4.454 107.360 1.00 79.75 230 GLU A N 1
ATOM 1902 C CA . GLU A 1 230 ? -71.014 -4.521 107.710 1.00 79.75 230 GLU A CA 1
ATOM 1903 C C . GLU A 1 230 ? -71.367 -5.822 108.434 1.00 79.75 230 GLU A C 1
ATOM 1905 O O . GLU A 1 230 ? -72.019 -5.786 109.477 1.00 79.75 230 GLU A O 1
ATOM 1910 N N . ASN A 1 231 ? -70.885 -6.969 107.946 1.00 74.50 231 ASN A N 1
ATOM 1911 C CA . ASN A 1 231 ? -71.082 -8.251 108.626 1.00 74.50 231 ASN A CA 1
ATOM 1912 C C . ASN A 1 231 ? -70.462 -8.262 110.029 1.00 74.50 231 ASN A C 1
ATOM 1914 O O . ASN A 1 231 ? -71.051 -8.821 110.955 1.00 74.50 231 ASN A O 1
ATOM 1918 N N . PHE A 1 232 ? -69.290 -7.645 110.206 1.00 80.12 232 PHE A N 1
ATOM 1919 C CA . PHE A 1 232 ? -68.660 -7.525 111.519 1.00 80.12 232 PHE A CA 1
ATOM 1920 C C . PHE A 1 232 ? -69.505 -6.672 112.476 1.00 80.12 232 PHE A C 1
ATOM 1922 O O . PHE A 1 232 ? -69.725 -7.086 113.615 1.00 80.12 232 PHE A O 1
ATOM 1929 N N . LYS A 1 233 ? -70.041 -5.534 112.009 1.00 80.50 233 LYS A N 1
ATOM 1930 C CA . LYS A 1 233 ? -70.967 -4.694 112.791 1.00 80.50 233 LYS A CA 1
ATOM 1931 C C . LYS A 1 233 ? -72.233 -5.452 113.176 1.00 80.50 233 LYS A C 1
ATOM 1933 O O . LYS A 1 233 ? -72.550 -5.518 114.356 1.00 80.50 233 LYS A O 1
ATOM 1938 N N . LEU A 1 234 ? -72.890 -6.100 112.213 1.00 78.62 234 LEU A N 1
ATOM 1939 C CA . LEU A 1 234 ? -74.101 -6.893 112.455 1.00 78.62 234 LEU A CA 1
ATOM 1940 C C . LEU A 1 234 ? -73.866 -8.010 113.476 1.00 78.62 234 LEU A C 1
ATOM 1942 O O . LEU A 1 234 ? -74.715 -8.260 114.330 1.00 78.62 234 LEU A O 1
ATOM 1946 N N . LYS A 1 235 ? -72.711 -8.681 113.408 1.00 76.25 235 LYS A N 1
ATOM 1947 C CA . LYS A 1 235 ? -72.335 -9.705 114.385 1.00 76.25 235 LYS A CA 1
ATOM 1948 C C . LYS A 1 235 ? -72.182 -9.107 115.785 1.00 76.25 235 LYS A C 1
ATOM 1950 O O . LYS A 1 235 ? -72.725 -9.666 116.730 1.00 76.25 235 LYS A O 1
ATOM 1955 N N . ASN A 1 236 ? -71.500 -7.969 115.903 1.00 81.25 236 ASN A N 1
ATOM 1956 C CA . ASN A 1 236 ? -71.328 -7.271 117.174 1.00 81.25 236 ASN A CA 1
ATOM 1957 C C . ASN A 1 236 ? -72.675 -6.800 117.756 1.00 81.25 236 ASN A C 1
ATOM 1959 O O . ASN A 1 236 ? -72.947 -7.019 118.933 1.00 81.25 236 ASN A O 1
ATOM 1963 N N . ASP A 1 237 ? -73.553 -6.232 116.926 1.00 79.38 237 ASP A N 1
ATOM 1964 C CA . ASP A 1 237 ? -74.895 -5.797 117.332 1.00 79.38 237 ASP A CA 1
ATOM 1965 C C . ASP A 1 237 ? -75.756 -6.973 117.812 1.00 79.38 237 ASP A C 1
ATOM 1967 O O . ASP A 1 237 ? -76.469 -6.871 118.813 1.00 79.38 237 ASP A O 1
ATOM 1971 N N . ARG A 1 238 ? -75.662 -8.118 117.126 1.00 75.44 238 ARG A N 1
ATOM 1972 C CA . ARG A 1 238 ? -76.328 -9.359 117.531 1.00 75.44 238 ARG A CA 1
ATOM 1973 C C . ARG A 1 238 ? -75.807 -9.864 118.876 1.00 75.44 238 ARG A C 1
ATOM 1975 O O . ARG A 1 238 ? -76.612 -10.258 119.713 1.00 75.44 238 ARG A O 1
ATOM 1982 N N . ASP A 1 239 ? -74.495 -9.855 119.087 1.00 78.00 239 ASP A N 1
ATOM 1983 C CA . ASP A 1 239 ? -73.895 -10.316 120.341 1.00 78.00 239 ASP A CA 1
ATOM 1984 C C . ASP A 1 239 ? -74.292 -9.378 121.512 1.00 78.00 239 ASP A C 1
ATOM 1986 O O . ASP A 1 239 ? -74.638 -9.852 122.593 1.00 78.00 239 ASP A O 1
ATOM 1990 N N . ILE A 1 240 ? -74.397 -8.059 121.277 1.00 78.50 240 ILE A N 1
ATOM 1991 C CA . ILE A 1 240 ? -74.965 -7.094 122.244 1.00 78.50 240 ILE A CA 1
ATOM 1992 C C . ILE A 1 240 ? -76.440 -7.403 122.551 1.00 78.50 240 ILE A C 1
ATOM 1994 O O . ILE A 1 240 ? -76.854 -7.352 123.710 1.00 78.50 240 ILE A O 1
ATOM 1998 N N . MET A 1 241 ? -77.252 -7.694 121.529 1.00 70.38 241 MET A N 1
ATOM 1999 C CA . MET A 1 241 ? -78.661 -8.066 121.710 1.00 70.38 241 MET A CA 1
ATOM 2000 C C . MET A 1 241 ? -78.809 -9.349 122.530 1.00 70.38 241 MET A C 1
ATOM 2002 O O . MET A 1 241 ? -79.658 -9.397 123.417 1.00 70.38 241 MET A O 1
ATOM 2006 N N . LEU A 1 242 ? -77.981 -10.364 122.268 1.00 71.56 242 LEU A N 1
ATOM 2007 C CA . LEU A 1 242 ? -77.989 -11.623 123.016 1.00 71.56 242 LEU A CA 1
ATOM 2008 C C . LEU A 1 242 ? -77.676 -11.396 124.498 1.00 71.56 242 LEU A C 1
ATOM 2010 O O . LEU A 1 242 ? -78.443 -11.861 125.336 1.00 71.56 242 LEU A O 1
ATOM 2014 N N . ASN A 1 243 ? -76.655 -10.597 124.818 1.00 72.88 243 ASN A N 1
ATOM 2015 C CA . ASN A 1 243 ? -76.339 -10.248 126.209 1.00 72.88 243 ASN A CA 1
ATOM 2016 C C . ASN A 1 243 ? -77.514 -9.539 126.904 1.00 72.88 243 ASN A C 1
ATOM 2018 O O . ASN A 1 243 ? -77.857 -9.873 128.031 1.00 72.88 243 ASN A O 1
ATOM 2022 N N . LYS A 1 244 ? -78.197 -8.608 126.220 1.00 75.06 244 LYS A N 1
ATOM 2023 C CA . LYS A 1 244 ? -79.393 -7.945 126.777 1.00 75.06 244 LYS A CA 1
ATOM 2024 C C . LYS A 1 244 ? -80.543 -8.919 127.041 1.00 75.06 244 LYS A C 1
ATOM 2026 O O . LYS A 1 244 ? -81.292 -8.735 127.997 1.00 75.06 244 LYS A O 1
ATOM 2031 N N . VAL A 1 245 ? -80.716 -9.924 126.181 1.00 70.94 245 VAL A N 1
ATOM 2032 C CA . VAL A 1 245 ? -81.720 -10.979 126.378 1.00 70.94 245 VAL A CA 1
ATOM 2033 C C . VAL A 1 245 ? -81.340 -11.859 127.569 1.00 70.94 245 VAL A C 1
ATOM 2035 O O . VAL A 1 245 ? -82.207 -12.164 128.383 1.00 70.94 245 VAL A O 1
ATOM 2038 N N . GLU A 1 246 ? -80.065 -12.223 127.714 1.00 70.12 246 GLU A N 1
ATOM 2039 C CA . GLU A 1 246 ? -79.568 -12.962 128.882 1.00 70.12 246 GLU A CA 1
ATOM 2040 C C . GLU A 1 246 ? -79.771 -12.177 130.186 1.00 70.12 246 GLU A C 1
ATOM 2042 O O . GLU A 1 246 ? -80.310 -12.734 131.145 1.00 70.12 246 GLU A O 1
ATOM 2047 N N . ASP A 1 247 ? -79.450 -10.880 130.198 1.00 72.75 247 ASP A N 1
ATOM 2048 C CA . ASP A 1 247 ? -79.691 -9.985 131.337 1.00 72.75 247 ASP A CA 1
ATOM 2049 C C . ASP A 1 247 ? -81.182 -9.942 131.711 1.00 72.75 247 ASP A C 1
ATOM 2051 O O . ASP A 1 247 ? -81.547 -10.066 132.883 1.00 72.75 247 ASP A O 1
ATOM 2055 N N . TYR A 1 248 ? -82.068 -9.816 130.717 1.00 70.50 248 TYR A N 1
ATOM 2056 C CA . TYR A 1 248 ? -83.517 -9.811 130.935 1.00 70.50 248 TYR A CA 1
ATOM 2057 C C . TYR A 1 248 ? -84.020 -11.138 131.524 1.00 70.50 248 TYR A C 1
ATOM 2059 O O . TYR A 1 248 ? -84.814 -11.145 132.469 1.00 70.50 248 TYR A O 1
ATOM 2067 N N . LEU A 1 249 ? -83.532 -12.270 131.007 1.00 68.50 249 LEU A N 1
ATOM 2068 C CA . LEU A 1 249 ? -83.876 -13.600 131.513 1.00 68.50 249 LEU A CA 1
ATOM 2069 C C . LEU A 1 249 ? -83.351 -13.829 132.937 1.00 68.50 249 LEU A C 1
ATOM 2071 O O . LEU A 1 249 ? -84.031 -14.470 133.741 1.00 68.50 249 LEU A O 1
ATOM 2075 N N . TYR A 1 250 ? -82.179 -13.287 133.272 1.00 68.56 250 TYR A N 1
ATOM 2076 C CA . TYR A 1 250 ? -81.621 -13.337 134.623 1.00 68.56 250 TYR A CA 1
ATOM 2077 C C . TYR A 1 250 ? -82.482 -12.559 135.629 1.00 68.56 250 TYR A C 1
ATOM 2079 O O . TYR A 1 250 ? -82.778 -13.068 136.713 1.00 68.56 250 TYR A O 1
ATOM 2087 N N . VAL A 1 251 ? -82.949 -11.360 135.262 1.00 66.88 251 VAL A N 1
ATOM 2088 C CA . VAL A 1 251 ? -83.866 -10.558 136.095 1.00 66.88 251 VAL A CA 1
ATOM 2089 C C . VAL A 1 251 ? -85.190 -11.291 136.320 1.00 66.88 251 VAL A C 1
ATOM 2091 O O . VAL A 1 251 ? -85.613 -11.441 137.465 1.00 66.88 251 VAL A O 1
ATOM 2094 N N . GLN A 1 252 ? -85.802 -11.813 135.254 1.00 65.88 252 GLN A N 1
ATOM 2095 C CA . GLN A 1 252 ? -87.044 -12.592 135.337 1.00 65.88 252 GLN A CA 1
ATOM 2096 C C . GLN A 1 252 ? -86.894 -13.829 136.232 1.00 65.88 252 GLN A C 1
ATOM 2098 O O . GLN A 1 252 ? -87.783 -14.125 137.027 1.00 65.88 252 GLN A O 1
ATOM 2103 N N . ARG A 1 253 ? -85.758 -14.536 136.148 1.00 63.59 253 ARG A N 1
ATOM 2104 C CA . ARG A 1 253 ? -85.479 -15.700 137.000 1.00 63.59 253 ARG A CA 1
ATOM 2105 C C . ARG A 1 253 ? -85.394 -15.313 138.482 1.00 63.59 253 ARG A C 1
ATOM 2107 O O . ARG A 1 253 ? -86.000 -15.991 139.304 1.00 63.59 253 ARG A O 1
ATOM 2114 N N . ASN A 1 254 ? -84.738 -14.200 138.810 1.00 64.44 254 ASN A N 1
ATOM 2115 C CA . ASN A 1 254 ? -84.670 -13.697 140.188 1.00 64.44 254 ASN A CA 1
ATOM 2116 C C . ASN A 1 254 ? -86.035 -13.237 140.733 1.00 64.44 254 ASN A C 1
ATOM 2118 O O . ASN A 1 254 ? -86.309 -13.408 141.920 1.00 64.44 254 ASN A O 1
ATOM 2122 N N . GLU A 1 255 ? -86.898 -12.646 139.900 1.00 64.88 255 GLU A N 1
ATOM 2123 C CA . GLU A 1 255 ? -88.274 -12.306 140.299 1.00 64.88 255 GLU A CA 1
ATOM 2124 C C . GLU A 1 255 ? -89.125 -13.557 140.545 1.00 64.88 255 GLU A C 1
ATOM 2126 O O . GLU A 1 255 ? -89.880 -13.611 141.517 1.00 64.88 255 GLU A O 1
ATOM 2131 N N . LEU A 1 256 ? -88.960 -14.585 139.710 1.00 59.09 256 LEU A N 1
ATOM 2132 C CA . LEU A 1 256 ? -89.597 -15.890 139.886 1.00 59.09 256 LEU A CA 1
ATOM 2133 C C . LEU A 1 256 ? -89.163 -16.574 141.185 1.00 59.09 256 LEU A C 1
ATOM 2135 O O . LEU A 1 256 ? -90.015 -17.102 141.898 1.00 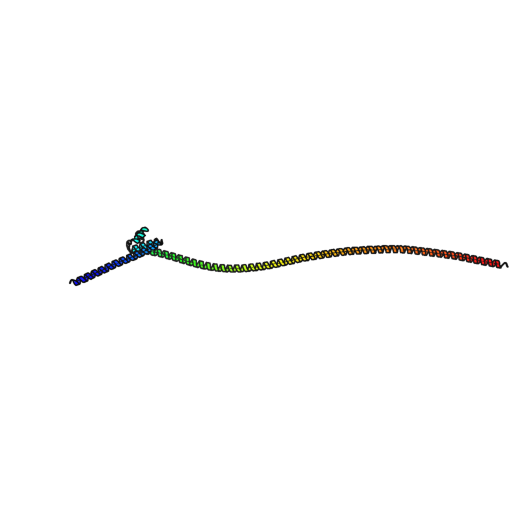59.09 256 LEU A O 1
ATOM 2139 N N . ASP A 1 257 ? -87.872 -16.529 141.518 1.00 65.88 257 ASP A N 1
ATOM 2140 C CA . ASP A 1 257 ? -87.363 -17.084 142.775 1.00 65.88 257 ASP A CA 1
ATOM 2141 C C . ASP A 1 257 ? -87.928 -16.331 143.994 1.00 65.88 257 ASP A C 1
ATOM 2143 O O . ASP A 1 257 ? -88.375 -16.966 144.947 1.00 65.88 257 ASP A O 1
ATOM 2147 N N . LYS A 1 258 ? -88.051 -14.995 143.934 1.00 63.59 258 LYS A N 1
ATOM 2148 C CA . LYS A 1 258 ? -88.720 -14.207 144.991 1.00 63.59 258 LYS A CA 1
ATOM 2149 C C . LYS A 1 258 ? -90.195 -14.564 145.166 1.00 63.59 258 LYS A C 1
ATOM 2151 O O . LYS A 1 258 ? -90.653 -14.718 146.294 1.00 63.59 258 LYS A O 1
ATOM 2156 N N . LEU A 1 259 ? -90.939 -14.702 144.067 1.00 62.06 259 LEU A N 1
ATOM 2157 C CA . LEU A 1 259 ? -92.348 -15.108 144.109 1.00 62.06 259 LEU A CA 1
ATOM 2158 C C . LEU A 1 259 ? -92.509 -16.527 144.667 1.00 62.06 259 LEU A C 1
ATOM 2160 O O . LEU A 1 259 ? -93.467 -16.803 145.391 1.00 62.06 259 LEU A O 1
ATOM 2164 N N . ARG A 1 260 ? -91.561 -17.422 144.364 1.00 58.78 260 ARG A N 1
ATOM 2165 C CA . ARG A 1 260 ? -91.515 -18.775 144.926 1.00 58.78 260 ARG A CA 1
ATOM 2166 C C . ARG A 1 260 ? -91.297 -18.746 146.438 1.00 58.78 260 ARG A C 1
ATOM 2168 O O . ARG A 1 260 ? -92.008 -19.445 147.158 1.00 58.78 260 ARG A O 1
ATOM 2175 N N . ASP A 1 261 ? -90.367 -17.924 146.911 1.00 62.88 261 ASP A N 1
ATOM 2176 C CA . ASP A 1 261 ? -90.075 -17.766 148.338 1.00 62.88 261 ASP A CA 1
ATOM 2177 C C . ASP A 1 261 ? -91.246 -17.107 149.098 1.00 62.88 261 ASP A C 1
ATOM 2179 O O . ASP A 1 261 ? -91.589 -17.532 150.205 1.00 62.88 261 ASP A O 1
ATOM 2183 N N . GLU A 1 262 ? -91.939 -16.135 148.491 1.00 65.31 262 GLU A N 1
ATOM 2184 C CA . GLU A 1 262 ? -93.168 -15.541 149.043 1.00 65.31 262 GLU A CA 1
ATOM 2185 C C . GLU A 1 262 ? -94.335 -16.538 149.120 1.00 65.31 262 GLU A C 1
ATOM 2187 O O . GLU A 1 262 ? -95.092 -16.532 150.097 1.00 65.31 262 GLU A O 1
ATOM 2192 N N . ALA A 1 263 ? -94.491 -17.403 148.114 1.00 59.16 263 ALA A N 1
ATOM 2193 C CA . ALA A 1 263 ? -95.516 -18.445 148.113 1.00 59.16 263 ALA A CA 1
ATOM 2194 C C . ALA A 1 263 ? -95.264 -19.488 149.216 1.00 59.16 263 ALA A C 1
ATOM 2196 O O . ALA A 1 263 ? -96.187 -19.817 149.964 1.00 59.16 263 ALA A O 1
ATOM 2197 N N . LEU A 1 264 ? -94.011 -19.931 149.380 1.00 59.78 264 LEU A N 1
ATOM 2198 C CA . LEU A 1 264 ? -93.599 -20.841 150.457 1.00 59.78 264 LEU A CA 1
ATOM 2199 C C . LEU A 1 264 ? -93.830 -20.235 151.850 1.00 59.78 264 LEU A C 1
ATOM 2201 O O . LEU A 1 264 ? -94.307 -20.918 152.757 1.00 59.78 264 LEU A O 1
ATOM 2205 N N . SER A 1 265 ? -93.541 -18.941 152.013 1.00 57.72 265 SER A N 1
ATOM 2206 C CA . SER A 1 265 ? -93.804 -18.202 153.254 1.00 57.72 265 SER A CA 1
ATOM 2207 C C . SER A 1 265 ? -95.302 -18.174 153.603 1.00 57.72 265 SER A C 1
ATOM 2209 O O . SER A 1 265 ? -95.687 -18.484 154.733 1.00 57.72 265 SER A O 1
ATOM 2211 N N . LYS A 1 266 ? -96.173 -17.897 152.620 1.00 60.25 266 LYS A N 1
ATOM 2212 C CA . LYS A 1 266 ? -97.635 -17.886 152.817 1.00 60.25 266 LYS A CA 1
ATOM 2213 C C . LYS A 1 266 ? -98.219 -19.269 153.117 1.00 60.25 266 LYS A C 1
ATOM 2215 O O . LYS A 1 266 ? -99.135 -19.363 153.934 1.00 60.25 266 LYS A O 1
ATOM 2220 N N . GLU A 1 267 ? -97.697 -20.337 152.513 1.00 59.53 267 GLU A N 1
ATOM 2221 C CA . GLU A 1 267 ? -98.094 -21.710 152.865 1.00 59.53 267 GLU A CA 1
ATOM 2222 C C . GLU A 1 267 ? -97.718 -22.064 154.313 1.00 59.53 267 GLU A C 1
ATOM 2224 O O . GLU A 1 267 ? -98.518 -22.672 155.029 1.00 59.53 267 GLU A O 1
ATOM 2229 N N . MET A 1 268 ? -96.543 -21.628 154.786 1.00 58.88 268 MET A N 1
ATOM 2230 C CA . MET A 1 268 ? -96.120 -21.830 156.177 1.00 58.88 268 MET A CA 1
ATOM 2231 C C . MET A 1 268 ? -96.986 -21.070 157.193 1.00 58.88 268 MET A C 1
ATOM 2233 O O . MET A 1 268 ? -97.200 -21.577 158.298 1.00 58.88 268 MET A O 1
ATOM 2237 N N . GLU A 1 269 ? -97.500 -19.885 156.850 1.00 60.34 269 GLU A N 1
ATOM 2238 C CA . GLU A 1 269 ? -98.441 -19.155 157.713 1.00 60.34 269 GLU A CA 1
ATOM 2239 C C . GLU A 1 269 ? -99.822 -19.827 157.773 1.00 60.34 269 GLU A C 1
ATOM 2241 O O . GLU A 1 269 ? -100.406 -19.940 158.851 1.00 60.34 269 GLU A O 1
ATOM 2246 N N . LEU A 1 270 ? -100.311 -20.365 156.650 1.00 58.53 270 LEU A N 1
ATOM 2247 C CA . LEU A 1 270 ? -101.577 -21.110 156.576 1.00 58.53 270 LEU A CA 1
ATOM 2248 C C . LEU A 1 270 ? -101.542 -22.443 157.344 1.00 58.53 270 LEU A C 1
ATOM 2250 O O . LEU A 1 270 ? -102.571 -22.877 157.865 1.00 58.53 270 LEU A O 1
ATOM 2254 N N . ALA A 1 271 ? -100.373 -23.077 157.461 1.00 57.91 271 ALA A N 1
ATOM 2255 C CA . ALA A 1 271 ? -100.199 -24.326 158.203 1.00 57.91 271 ALA A CA 1
ATOM 2256 C C . ALA A 1 271 ? -100.219 -24.155 159.736 1.00 57.91 271 ALA A C 1
ATOM 2258 O O . ALA A 1 271 ? -100.469 -25.126 160.444 1.00 57.91 271 ALA A O 1
ATOM 2259 N N . LYS A 1 272 ? -99.987 -22.943 160.262 1.00 58.41 272 LYS A N 1
ATOM 2260 C CA . LYS A 1 272 ? -100.006 -22.656 161.714 1.00 58.41 272 LYS A CA 1
ATOM 2261 C C . LYS A 1 272 ? -101.391 -22.294 162.264 1.00 58.41 272 LYS A C 1
ATOM 2263 O O . LYS A 1 272 ? -101.536 -22.135 163.471 1.00 58.41 272 LYS A O 1
ATOM 2268 N N . ALA A 1 273 ? -102.395 -22.158 161.398 1.00 56.28 273 ALA A N 1
ATOM 2269 C CA . ALA A 1 273 ? -103.763 -21.777 161.758 1.00 56.28 273 ALA A CA 1
ATOM 2270 C C . ALA A 1 273 ? -104.731 -22.977 161.914 1.00 56.28 273 ALA A C 1
ATOM 2272 O O . ALA A 1 273 ? -105.948 -22.788 161.903 1.00 56.28 273 ALA A O 1
ATOM 2273 N N . LYS A 1 274 ? -104.208 -24.202 162.053 1.00 49.75 274 LYS A N 1
ATOM 2274 C CA . LYS A 1 274 ? -104.950 -25.440 162.352 1.00 49.75 274 LYS A CA 1
ATOM 2275 C C . LYS A 1 274 ? -104.306 -26.165 163.524 1.00 49.75 274 LYS A C 1
ATOM 2277 O O . LYS A 1 274 ? -105.071 -26.818 164.265 1.00 49.75 274 LYS A O 1
#

Secondary structure (DSSP, 8-state):
-HHHHHHHHHHHHHHHHHHHHHHHHHHHHHHHHHHHHHHHHHHHHHTT-HHHHHHHHHHHHHH-TT-HHHHHHHHHTT-TT-TT-SSSSHHHHHHHHHHHHHHHHHHHHHHHHHHHHHHHHHHHHHHHHHHHHHHHHHHHHHHHHHHHHHHHHHHHHHHHHHHHHHHHHHHHHHHHHHHHHHHHHHHHHHHHHHHHHHHHHHHHHHHHHHHHHHHHHHHHHHHHHHHHHHHHHHHHHHHHHHHHHHHHHHHHHHHHHHHHHHHHHHHHHHHTT-

Foldseek 3Di:
DVVVVVVVVVVVVVVVVVVVVVVVVLLVVLLVQLVVLQVVLVVCVVVVVNVSSLVSLLVSCLSPVVPPSSQVSCVVVVHHSGDQDDDPDNVSSVVRVVVVVVVVVVVVVVVVVVVVVVVVVVVVVVVVVVVVVVVVVVVVVVVVVVVVVVVVVVVVVVVVVVVVVVVVVVVVVVVVVVVVVVVVVVVVVVVVVVVVVVVVVVVVVVVVVVVVVVVVVVVVVVVVVVVVVVVVVVVVVVVVVVVVVVVVVVVVVVVVVVVVVVVVVVVVVVVVVD